Protein AF-A0A328S880-F1 (afdb_monomer)

Structure (mmCIF, N/CA/C/O backbone):
data_AF-A0A328S880-F1
#
_entry.id   AF-A0A328S880-F1
#
loop_
_atom_site.group_PDB
_atom_site.id
_atom_site.type_symbol
_atom_site.label_atom_id
_atom_site.label_alt_id
_atom_site.label_comp_id
_atom_site.label_asym_id
_atom_site.label_entity_id
_atom_site.label_seq_id
_atom_site.pdbx_PDB_ins_code
_atom_site.Cartn_x
_atom_site.Cartn_y
_atom_site.Cartn_z
_atom_site.occupancy
_atom_site.B_iso_or_equiv
_atom_site.auth_seq_id
_atom_site.auth_comp_id
_atom_site.auth_asym_id
_atom_site.auth_atom_id
_atom_site.pdbx_PDB_model_num
ATOM 1 N N . MET A 1 1 ? -54.324 16.647 50.099 1.00 48.81 1 MET A N 1
ATOM 2 C CA . MET A 1 1 ? -53.118 16.373 49.288 1.00 48.81 1 MET A CA 1
ATOM 3 C C . MET A 1 1 ? -53.604 15.567 48.100 1.00 48.81 1 MET A C 1
ATOM 5 O O . MET A 1 1 ? -54.108 14.477 48.324 1.00 48.81 1 MET A O 1
ATOM 9 N N . ASN A 1 2 ? -53.621 16.164 46.907 1.00 45.72 2 ASN A N 1
ATOM 10 C CA . ASN A 1 2 ? -54.326 15.616 45.743 1.00 45.72 2 ASN A CA 1
ATOM 11 C C . ASN A 1 2 ? -53.671 14.314 45.265 1.00 45.72 2 ASN A C 1
ATOM 13 O O . ASN A 1 2 ? -52.465 14.288 45.027 1.00 45.72 2 ASN A O 1
ATOM 17 N N . GLU A 1 3 ? -54.467 13.253 45.113 1.00 52.44 3 GLU A N 1
ATOM 18 C CA . GLU A 1 3 ? -54.023 11.970 44.545 1.00 52.44 3 GLU A CA 1
ATOM 19 C C . GLU A 1 3 ? -53.468 12.131 43.120 1.00 52.44 3 GLU A C 1
ATOM 21 O O . GLU A 1 3 ? -52.505 11.450 42.763 1.00 52.44 3 GLU A O 1
ATOM 26 N N . ASP A 1 4 ? -53.974 13.105 42.358 1.00 54.00 4 ASP A N 1
ATOM 27 C CA . ASP A 1 4 ? -53.472 13.455 41.022 1.00 54.00 4 ASP A CA 1
ATOM 28 C C . ASP A 1 4 ? -52.002 13.914 41.042 1.00 54.00 4 ASP A C 1
ATOM 30 O O . ASP A 1 4 ? -51.194 13.489 40.218 1.00 54.00 4 ASP A O 1
ATOM 34 N N . ASP A 1 5 ? -51.607 14.688 42.058 1.00 55.91 5 ASP A N 1
ATOM 35 C CA . ASP A 1 5 ? -50.253 15.248 42.188 1.00 55.91 5 ASP A CA 1
ATOM 36 C C . ASP A 1 5 ? -49.216 14.193 42.643 1.00 55.91 5 ASP A C 1
ATOM 38 O O . ASP A 1 5 ? -48.002 14.369 42.509 1.00 55.91 5 ASP A O 1
ATOM 42 N N . ILE A 1 6 ? -49.687 13.061 43.181 1.00 54.47 6 ILE A N 1
ATOM 43 C CA . ILE A 1 6 ? -48.871 11.893 43.548 1.00 54.47 6 ILE A CA 1
ATOM 44 C C . ILE A 1 6 ? -48.748 10.932 42.355 1.00 54.47 6 ILE A C 1
ATOM 46 O O . ILE A 1 6 ? -47.687 10.330 42.151 1.00 54.47 6 ILE A O 1
ATOM 50 N N . MET A 1 7 ? -49.811 10.787 41.556 1.00 58.09 7 MET A N 1
ATOM 51 C CA . MET A 1 7 ? -49.843 9.895 40.397 1.00 58.09 7 MET A CA 1
ATOM 52 C C . MET A 1 7 ? -48.953 10.401 39.248 1.00 58.09 7 MET A C 1
ATOM 54 O O . MET A 1 7 ? -48.271 9.589 38.616 1.00 58.09 7 MET A O 1
ATOM 58 N N . ASP A 1 8 ? -48.851 11.716 39.042 1.00 65.19 8 ASP A N 1
ATOM 59 C CA . ASP A 1 8 ? -47.951 12.303 38.037 1.00 65.19 8 ASP A CA 1
ATOM 60 C C . ASP A 1 8 ? -46.467 12.209 38.422 1.00 65.19 8 ASP A C 1
ATOM 62 O O . ASP A 1 8 ? -45.632 11.840 37.593 1.00 65.19 8 ASP A O 1
ATOM 66 N N . LYS A 1 9 ? -46.115 12.413 39.699 1.00 58.09 9 LYS A N 1
ATOM 67 C CA . LYS A 1 9 ? -44.724 12.269 40.178 1.00 58.09 9 LYS A CA 1
ATOM 68 C C . LYS A 1 9 ? -44.211 10.832 40.044 1.00 58.09 9 LYS A C 1
ATOM 70 O O . LYS A 1 9 ? -43.058 10.624 39.670 1.00 58.09 9 LYS A O 1
ATOM 75 N N . LYS A 1 10 ? -45.069 9.830 40.285 1.00 64.56 10 LYS A N 1
ATOM 76 C CA . LYS A 1 10 ? -44.733 8.408 40.079 1.00 64.56 10 LYS A CA 1
ATOM 77 C C . LYS A 1 10 ? -44.540 8.062 38.599 1.00 64.56 10 LYS A C 1
ATOM 79 O O . LYS A 1 10 ? -43.601 7.340 38.275 1.00 64.56 10 LYS A O 1
ATOM 84 N N . LYS A 1 11 ? -45.373 8.595 37.697 1.00 68.12 11 LYS A N 1
ATOM 85 C CA . LYS A 1 11 ? -45.218 8.398 36.242 1.00 68.12 11 LYS A CA 1
ATOM 86 C C . LYS A 1 11 ? -43.936 9.042 35.706 1.00 68.12 11 LYS A C 1
ATOM 88 O O . LYS A 1 11 ? -43.209 8.398 34.956 1.00 68.12 11 LYS A O 1
ATOM 93 N N . ILE A 1 12 ? -43.616 10.262 36.144 1.00 66.44 12 ILE A N 1
ATOM 94 C CA . ILE A 1 12 ? -42.368 10.954 35.781 1.00 66.44 12 ILE A CA 1
ATOM 95 C C . ILE A 1 12 ? -41.145 10.171 36.281 1.00 66.44 12 ILE A C 1
ATOM 97 O O . ILE A 1 12 ? -40.198 9.969 35.524 1.00 66.44 12 ILE A O 1
ATOM 101 N N . ALA A 1 13 ? -41.181 9.657 37.515 1.00 65.62 13 ALA A N 1
ATOM 102 C CA . ALA A 1 13 ? -40.102 8.828 38.053 1.00 65.62 13 ALA A CA 1
ATOM 103 C C . ALA A 1 13 ? -39.882 7.544 37.231 1.00 65.62 13 ALA A C 1
ATOM 105 O O . ALA A 1 13 ? -38.740 7.193 36.941 1.00 65.62 13 ALA A O 1
ATOM 106 N N . ILE A 1 14 ? -40.956 6.877 36.793 1.00 71.62 14 ILE A N 1
ATOM 107 C CA . ILE A 1 14 ? -40.870 5.688 35.929 1.00 71.62 14 ILE A CA 1
ATOM 108 C C . ILE A 1 14 ? -40.239 6.033 34.571 1.00 71.62 14 ILE A C 1
ATOM 110 O O . ILE A 1 14 ? -39.368 5.303 34.104 1.00 71.62 14 ILE A O 1
ATOM 114 N N . ILE A 1 15 ? -40.618 7.159 33.956 1.00 70.81 15 ILE A N 1
ATOM 115 C CA . ILE A 1 15 ? -40.042 7.608 32.676 1.00 70.81 15 ILE A CA 1
ATOM 116 C C . ILE A 1 15 ? -38.541 7.898 32.816 1.00 70.81 15 ILE A C 1
ATOM 118 O O . ILE A 1 15 ? -37.755 7.478 31.967 1.00 70.81 15 ILE A O 1
ATOM 122 N N . ILE A 1 16 ? -38.123 8.561 33.899 1.00 69.62 16 ILE A N 1
ATOM 123 C CA . ILE A 1 16 ? -36.705 8.840 34.176 1.00 69.62 16 ILE A CA 1
ATOM 124 C C . ILE A 1 16 ? -35.918 7.537 34.355 1.00 69.62 16 ILE A C 1
ATOM 126 O O . ILE A 1 16 ? -34.824 7.405 33.811 1.00 69.62 16 ILE A O 1
ATOM 130 N N . VAL A 1 17 ? -36.477 6.555 35.067 1.00 74.25 17 VAL A N 1
ATOM 131 C CA . VAL A 1 17 ? -35.846 5.239 35.248 1.00 74.25 17 VAL A CA 1
ATOM 132 C C . VAL A 1 17 ? -35.700 4.508 33.911 1.00 74.25 17 VAL A C 1
ATOM 134 O O . VAL A 1 17 ? -34.631 3.973 33.629 1.00 74.25 17 VAL A O 1
ATOM 137 N N . ILE A 1 18 ? -36.722 4.533 33.052 1.00 73.62 18 ILE A N 1
ATOM 138 C CA . ILE A 1 18 ? -36.653 3.925 31.714 1.00 73.62 18 ILE A CA 1
ATOM 139 C C . ILE A 1 18 ? -35.584 4.612 30.854 1.00 73.62 18 ILE A C 1
ATOM 141 O O . ILE A 1 18 ? -34.786 3.928 30.216 1.00 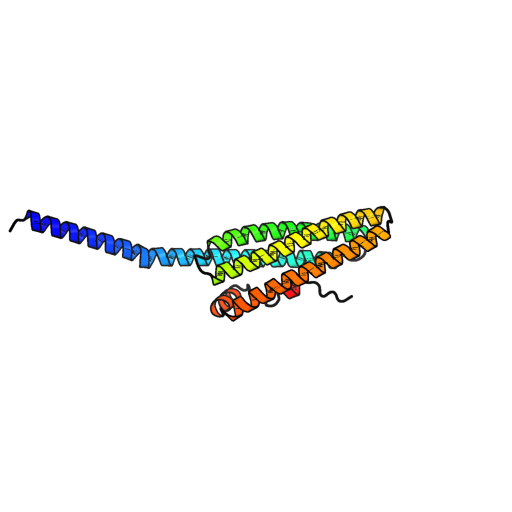73.62 18 ILE A O 1
ATOM 145 N N . LEU A 1 19 ? -35.512 5.946 30.869 1.00 67.19 19 LEU A N 1
ATOM 146 C CA . LEU A 1 19 ? -34.475 6.694 30.152 1.00 67.19 19 LEU A CA 1
ATOM 147 C C . LEU A 1 19 ? -33.070 6.374 30.674 1.00 67.19 19 LEU A C 1
ATOM 149 O O . LEU A 1 19 ? -32.158 6.176 29.876 1.00 67.19 19 LEU A O 1
ATOM 153 N N . ALA A 1 20 ? -32.893 6.264 31.992 1.00 67.56 20 ALA A N 1
ATOM 154 C CA . ALA A 1 20 ? -31.617 5.884 32.594 1.00 67.56 20 ALA A CA 1
ATOM 155 C C . ALA A 1 20 ? -31.196 4.458 32.204 1.00 67.56 20 ALA A C 1
ATOM 157 O O . ALA A 1 20 ? -30.025 4.227 31.909 1.00 67.56 20 ALA A O 1
ATOM 158 N N . ILE A 1 21 ? -32.142 3.514 32.136 1.00 76.25 21 ILE A N 1
ATOM 159 C CA . ILE A 1 21 ? -31.887 2.144 31.670 1.00 76.25 21 ILE A CA 1
ATOM 160 C C . ILE A 1 21 ? -31.512 2.140 30.185 1.00 76.25 21 ILE A C 1
ATOM 162 O O . ILE A 1 21 ? -30.538 1.491 29.820 1.00 76.25 21 ILE A O 1
ATOM 166 N N . LEU A 1 22 ? -32.225 2.880 29.331 1.00 68.62 22 LEU A N 1
ATOM 167 C CA . LEU A 1 22 ? -31.913 2.972 27.898 1.00 68.62 22 LEU A CA 1
ATOM 168 C C . LEU A 1 22 ? -30.535 3.596 27.652 1.00 68.62 22 LEU A C 1
ATOM 170 O O . LEU A 1 22 ? -29.760 3.071 26.854 1.00 68.62 22 LEU A O 1
ATOM 174 N N . LEU A 1 23 ? -30.199 4.667 28.376 1.00 69.62 23 LEU A N 1
ATOM 175 C CA . LEU A 1 23 ? -28.865 5.270 28.346 1.00 69.62 23 LEU A CA 1
ATOM 176 C C . LEU A 1 23 ? -27.799 4.298 28.862 1.00 69.62 23 LEU A C 1
ATOM 178 O O . LEU A 1 23 ? -26.719 4.221 28.283 1.00 69.62 23 LEU A O 1
ATOM 182 N N . GLY A 1 24 ? -28.110 3.525 29.905 1.00 65.38 24 GLY A N 1
ATOM 183 C CA . GLY A 1 24 ? -27.238 2.481 30.434 1.00 65.38 24 GLY A CA 1
ATOM 184 C C . GLY A 1 24 ? -26.974 1.369 29.419 1.00 65.38 24 GLY A C 1
ATOM 185 O O . GLY A 1 24 ? -25.821 1.057 29.148 1.00 65.38 24 GLY A O 1
ATOM 186 N N . VAL A 1 25 ? -28.010 0.806 28.793 1.00 71.62 25 VAL A N 1
ATOM 187 C CA . VAL A 1 25 ? -27.859 -0.215 27.740 1.00 71.62 25 VAL A CA 1
ATOM 188 C C . VAL A 1 25 ? -27.071 0.347 26.554 1.00 71.62 25 VAL A C 1
ATOM 190 O O . VAL A 1 25 ? -26.176 -0.318 26.036 1.00 71.62 25 VAL A O 1
ATOM 193 N N . TYR A 1 26 ? -27.335 1.591 26.156 1.00 70.62 26 TYR A N 1
ATOM 194 C CA . TYR A 1 26 ? -26.576 2.247 25.097 1.00 70.62 26 TYR A CA 1
ATOM 195 C C . TYR A 1 26 ? -25.083 2.380 25.453 1.00 70.62 26 TYR A C 1
ATOM 197 O O . T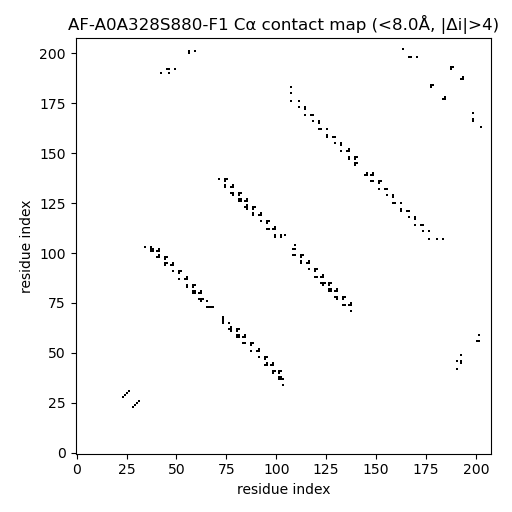YR A 1 26 ? -24.226 1.949 24.685 1.00 70.62 26 TYR A O 1
ATOM 205 N N . GLN A 1 27 ? -24.758 2.912 26.634 1.00 68.81 27 GLN A N 1
ATOM 206 C CA . GLN A 1 27 ? -23.372 3.156 27.052 1.00 68.81 27 GLN A CA 1
ATOM 207 C C . GLN A 1 27 ? -22.598 1.873 27.385 1.00 68.81 27 GLN A C 1
ATOM 209 O O . GLN A 1 27 ? -21.431 1.757 27.028 1.00 68.81 27 GLN A O 1
ATOM 214 N N . PHE A 1 28 ? -23.224 0.908 28.061 1.00 75.12 28 PHE A N 1
ATOM 215 C CA . PHE A 1 28 ? -22.534 -0.278 28.584 1.00 75.12 28 PHE A CA 1
ATOM 216 C C . PHE A 1 28 ? -22.633 -1.511 27.687 1.00 75.12 28 PHE A C 1
ATOM 218 O O . PHE A 1 28 ? -21.842 -2.433 27.857 1.00 75.12 28 PHE A O 1
ATOM 225 N N . VAL A 1 29 ? -23.583 -1.553 26.748 1.00 75.44 29 VAL A N 1
ATOM 226 C CA . VAL A 1 29 ? -23.766 -2.705 25.850 1.00 75.44 29 VAL A CA 1
ATOM 227 C C . VAL A 1 29 ? -23.524 -2.304 24.400 1.00 75.44 29 VAL A C 1
ATOM 229 O O . VAL A 1 29 ? -22.711 -2.922 23.719 1.00 75.44 29 VAL A O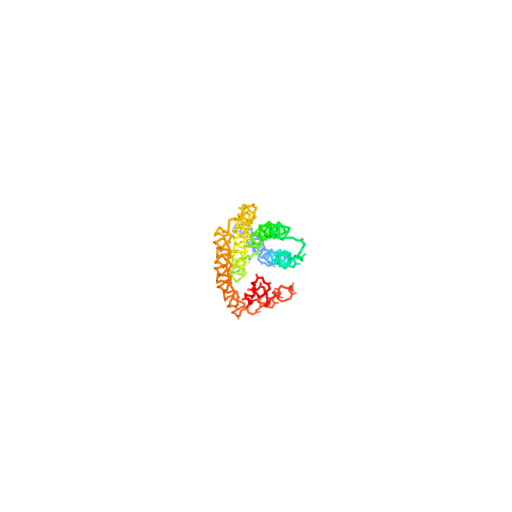 1
ATOM 232 N N . TYR A 1 30 ? -24.184 -1.247 23.923 1.00 72.69 30 TYR A N 1
ATOM 233 C CA . TYR A 1 30 ? -24.151 -0.893 22.502 1.00 72.69 30 TYR A CA 1
ATOM 234 C C . TYR A 1 30 ? -22.820 -0.265 22.058 1.00 72.69 30 TYR A C 1
ATOM 236 O O . TYR A 1 30 ? -22.255 -0.691 21.052 1.00 72.69 30 TYR A O 1
ATOM 244 N N . VAL A 1 31 ? -22.290 0.706 22.811 1.00 76.06 31 VAL A N 1
ATOM 245 C CA . VAL A 1 31 ? -21.005 1.360 22.494 1.00 76.06 31 VAL A CA 1
ATOM 246 C C . VAL A 1 31 ? -19.831 0.362 22.487 1.00 76.06 31 VAL A C 1
ATOM 248 O O . VAL A 1 31 ? -19.095 0.338 21.499 1.00 76.06 31 VAL A O 1
ATOM 251 N N . PRO A 1 32 ? -19.651 -0.515 23.498 1.00 77.44 32 PRO A N 1
ATOM 252 C CA . PRO A 1 32 ? -18.591 -1.524 23.469 1.00 77.44 32 PRO A CA 1
ATOM 253 C C . PRO A 1 32 ? -18.716 -2.497 22.293 1.00 77.44 32 PRO A C 1
ATOM 255 O O . PRO A 1 32 ? -17.714 -2.780 21.643 1.00 77.44 32 PRO A O 1
ATOM 258 N N . TYR A 1 33 ? -19.936 -2.945 21.973 1.00 77.81 33 TYR A N 1
ATOM 259 C CA . TYR A 1 33 ? -20.182 -3.830 20.832 1.00 77.81 33 TYR A CA 1
ATOM 260 C C . TYR A 1 33 ? -19.824 -3.170 19.492 1.00 77.81 33 TYR A C 1
ATOM 262 O O . TYR A 1 33 ? -19.161 -3.787 18.658 1.00 77.81 33 TYR A O 1
ATOM 270 N N . GLN A 1 34 ? -20.209 -1.905 19.279 1.00 78.38 34 GLN A N 1
ATOM 271 C CA . GLN A 1 34 ? -19.802 -1.174 18.075 1.00 78.38 34 GLN A CA 1
ATOM 272 C C . GLN A 1 34 ? -18.280 -1.021 17.987 1.00 78.38 34 GLN A C 1
ATOM 274 O O . GLN A 1 34 ? -17.709 -1.202 16.913 1.00 78.38 34 GLN A O 1
ATOM 279 N N . ASN A 1 35 ? -17.617 -0.735 19.110 1.00 80.19 35 ASN A N 1
ATOM 280 C CA . ASN A 1 35 ? -16.162 -0.618 19.153 1.00 80.19 35 ASN A CA 1
ATOM 281 C C . ASN A 1 35 ? -15.474 -1.951 18.819 1.00 80.19 35 ASN A C 1
ATOM 283 O O . ASN A 1 35 ? -14.464 -1.960 18.117 1.00 80.19 35 ASN A O 1
ATOM 287 N N . GLU A 1 36 ? -16.014 -3.071 19.299 1.00 85.50 36 GLU A N 1
ATOM 288 C CA . GLU A 1 36 ? -15.512 -4.410 18.988 1.00 85.50 36 GLU A CA 1
ATOM 289 C C . GLU A 1 36 ? -15.667 -4.739 17.499 1.00 85.50 36 GLU A C 1
ATOM 291 O O . GLU A 1 36 ? -14.690 -5.123 16.857 1.00 85.50 36 GLU A O 1
ATOM 296 N N . GLN A 1 37 ? -16.844 -4.494 16.917 1.00 86.12 37 GLN A N 1
ATOM 2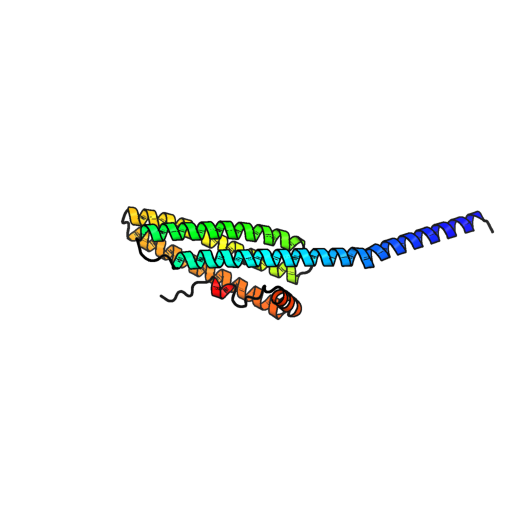97 C CA . GLN A 1 37 ? -17.081 -4.706 15.485 1.00 86.12 37 GLN A CA 1
ATOM 298 C C . GLN A 1 37 ? -16.194 -3.814 14.607 1.00 86.12 37 GLN A C 1
ATOM 300 O O . GLN A 1 37 ? -15.604 -4.285 13.634 1.00 86.12 37 GLN A O 1
ATOM 305 N N . ALA A 1 38 ? -16.031 -2.539 14.970 1.00 86.19 38 ALA A N 1
ATOM 306 C CA . ALA A 1 38 ? -15.112 -1.639 14.278 1.00 86.19 38 ALA A CA 1
ATOM 307 C C . ALA A 1 38 ? -13.665 -2.153 14.354 1.00 86.19 38 ALA A C 1
ATOM 309 O O . ALA A 1 38 ? -12.959 -2.166 13.351 1.00 86.19 38 ALA A O 1
ATOM 310 N N . ASN A 1 39 ? -13.227 -2.660 15.511 1.00 8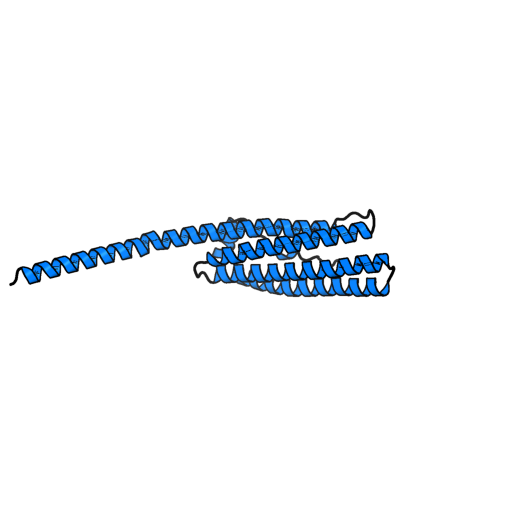8.62 39 ASN A N 1
ATOM 311 C CA . ASN A 1 39 ? -11.898 -3.256 15.648 1.00 88.62 39 ASN A CA 1
ATOM 312 C C . ASN A 1 39 ? -11.726 -4.525 14.802 1.00 88.62 39 ASN A C 1
ATOM 314 O O . ASN A 1 39 ? -10.665 -4.701 14.205 1.00 88.62 39 ASN A O 1
ATOM 318 N N . LEU A 1 40 ? -12.743 -5.388 14.720 1.00 89.94 40 LEU A N 1
ATOM 319 C CA . LEU A 1 40 ? -12.712 -6.578 13.867 1.00 89.94 40 LEU A CA 1
ATOM 320 C C . LEU A 1 40 ? -12.560 -6.198 12.391 1.00 89.94 40 LEU A C 1
ATOM 322 O O . LEU A 1 40 ? -11.637 -6.681 11.736 1.00 89.94 40 LEU A O 1
ATOM 326 N N . HIS A 1 41 ? -13.390 -5.279 11.894 1.00 91.25 41 HIS A N 1
ATOM 327 C CA . HIS A 1 41 ? -13.313 -4.813 10.508 1.00 91.25 41 HIS A CA 1
ATOM 328 C C . HIS A 1 41 ? -12.020 -4.057 10.201 1.00 91.25 41 HIS A C 1
ATOM 330 O O . HIS A 1 41 ? -11.459 -4.214 9.119 1.00 91.25 41 HIS A O 1
ATOM 336 N N . TYR A 1 42 ? -11.514 -3.274 11.155 1.00 92.94 42 TYR A N 1
ATOM 337 C CA . TYR A 1 42 ? -10.215 -2.625 11.031 1.00 92.94 42 TYR A CA 1
ATOM 338 C C . TYR A 1 42 ? -9.096 -3.665 10.870 1.00 92.94 42 TYR A C 1
ATOM 340 O O . TYR A 1 42 ? -8.297 -3.583 9.941 1.00 92.94 42 TYR A O 1
ATOM 348 N N . ASN A 1 43 ? -9.067 -4.683 11.734 1.00 92.19 43 ASN A N 1
ATOM 349 C CA . ASN A 1 43 ? -8.049 -5.734 11.703 1.00 92.19 43 ASN A CA 1
ATOM 350 C C . ASN A 1 43 ? -8.135 -6.598 10.435 1.00 92.19 43 ASN A C 1
ATOM 352 O O . ASN A 1 43 ? -7.105 -6.966 9.873 1.00 92.19 43 ASN A O 1
ATOM 356 N N . GLU A 1 44 ? -9.345 -6.925 9.983 1.00 92.31 44 GLU A N 1
ATOM 357 C CA . GLU A 1 44 ? -9.577 -7.634 8.721 1.00 92.31 44 GLU A CA 1
ATOM 358 C C . GLU A 1 44 ? -9.095 -6.807 7.523 1.00 92.31 44 GLU A C 1
ATOM 360 O O . GLU A 1 44 ? -8.365 -7.316 6.672 1.00 92.31 44 GLU A O 1
ATOM 365 N N . GLY A 1 45 ? -9.423 -5.513 7.502 1.00 91.38 45 GLY A N 1
ATOM 366 C CA . GLY A 1 45 ? -8.940 -4.572 6.498 1.00 91.38 45 GLY A CA 1
ATOM 367 C C . GLY A 1 45 ? -7.416 -4.545 6.422 1.00 91.38 45 GLY A C 1
ATOM 368 O O . GLY A 1 45 ? -6.851 -4.718 5.345 1.00 91.38 45 GLY A O 1
ATOM 369 N N . LEU A 1 46 ? -6.739 -4.441 7.569 1.00 90.94 46 LEU A N 1
ATOM 370 C CA . LEU A 1 46 ? -5.278 -4.471 7.621 1.00 90.94 46 LEU A CA 1
ATOM 371 C C . LEU A 1 46 ? -4.678 -5.795 7.112 1.00 90.94 46 LEU A C 1
ATOM 373 O O . LEU A 1 46 ? -3.656 -5.776 6.426 1.00 90.94 46 LEU A O 1
ATOM 377 N N . LYS A 1 47 ? -5.299 -6.944 7.405 1.00 89.88 47 LYS A N 1
ATOM 378 C CA . LYS A 1 47 ? -4.842 -8.242 6.877 1.00 89.88 47 LYS A CA 1
ATOM 379 C C . LYS A 1 47 ? -4.977 -8.321 5.358 1.00 89.88 47 LYS A C 1
ATOM 381 O O . LYS A 1 47 ? -4.064 -8.807 4.698 1.00 89.88 47 LYS A O 1
ATOM 386 N N . ASN A 1 48 ? -6.079 -7.816 4.807 1.00 88.69 48 ASN A N 1
ATOM 387 C CA . ASN A 1 48 ? -6.295 -7.780 3.360 1.00 88.69 48 ASN A CA 1
ATOM 388 C C . ASN A 1 48 ? -5.277 -6.866 2.665 1.00 88.69 48 ASN A C 1
ATOM 390 O O . ASN A 1 48 ? -4.710 -7.244 1.644 1.00 88.69 48 ASN A O 1
ATOM 394 N N . VAL A 1 49 ? -4.992 -5.701 3.255 1.00 88.06 49 VAL A N 1
ATOM 395 C CA . VAL A 1 49 ? -3.928 -4.794 2.795 1.00 88.06 49 VAL A CA 1
ATOM 396 C C . VAL A 1 49 ? -2.577 -5.511 2.781 1.00 88.06 49 VAL A C 1
ATOM 398 O O . VAL A 1 49 ? -1.893 -5.501 1.762 1.00 88.06 49 VAL A O 1
ATOM 401 N N . SER A 1 50 ? -2.232 -6.205 3.870 1.00 85.19 50 SER A N 1
ATOM 402 C CA . SER A 1 50 ? -0.974 -6.951 3.972 1.00 85.19 50 SER A CA 1
ATOM 403 C C . SER A 1 50 ? -0.864 -8.094 2.954 1.00 85.19 50 SER A C 1
ATOM 405 O O . SER A 1 50 ? 0.227 -8.366 2.456 1.00 85.19 50 SER A O 1
ATOM 407 N N . ALA A 1 51 ? -1.972 -8.755 2.610 1.00 85.12 51 ALA A N 1
ATOM 408 C CA . ALA A 1 51 ? -1.985 -9.764 1.555 1.00 85.12 51 ALA A CA 1
ATOM 409 C C . ALA A 1 51 ? -1.671 -9.148 0.181 1.00 85.12 51 ALA A C 1
ATOM 411 O O . ALA A 1 51 ? -0.819 -9.670 -0.536 1.00 85.12 51 ALA A O 1
ATOM 412 N N . ILE A 1 52 ? -2.286 -8.007 -0.147 1.00 85.69 52 ILE A N 1
ATOM 413 C CA . ILE A 1 52 ? -2.034 -7.297 -1.410 1.00 85.69 52 ILE A CA 1
ATOM 414 C C . ILE A 1 52 ? -0.597 -6.775 -1.479 1.00 85.69 52 ILE A C 1
ATOM 416 O O . ILE A 1 52 ? 0.018 -6.816 -2.541 1.00 85.69 52 ILE A O 1
ATOM 420 N N . ASP A 1 53 ? -0.021 -6.342 -0.359 1.00 79.69 53 ASP A N 1
ATOM 421 C CA . ASP A 1 53 ? 1.379 -5.915 -0.322 1.00 79.69 53 ASP A CA 1
ATOM 422 C C . ASP A 1 53 ? 2.361 -7.026 -0.714 1.00 79.69 53 ASP A C 1
ATOM 424 O O . ASP A 1 53 ? 3.366 -6.756 -1.377 1.00 79.69 53 ASP A O 1
ATOM 428 N N . ASN A 1 54 ? 2.061 -8.283 -0.374 1.00 80.88 54 ASN A N 1
ATOM 429 C CA . ASN A 1 54 ? 2.857 -9.416 -0.847 1.00 80.88 54 ASN A CA 1
ATOM 430 C C . ASN A 1 54 ? 2.741 -9.583 -2.369 1.00 80.88 54 ASN A C 1
ATOM 432 O O . ASN A 1 54 ? 3.751 -9.801 -3.034 1.00 80.88 54 ASN A O 1
ATOM 436 N N . GLU A 1 55 ? 1.542 -9.412 -2.933 1.00 81.81 55 GLU A N 1
ATOM 437 C CA . GLU A 1 55 ? 1.311 -9.491 -4.382 1.00 81.81 55 GLU A CA 1
ATOM 438 C C . GLU A 1 55 ? 2.014 -8.355 -5.150 1.00 81.81 55 GLU A C 1
ATOM 440 O O . GLU A 1 55 ? 2.585 -8.587 -6.222 1.00 81.81 55 GLU A O 1
ATOM 445 N N . ILE A 1 56 ? 2.032 -7.139 -4.591 1.00 79.81 56 ILE A N 1
ATOM 446 C CA . ILE A 1 56 ? 2.799 -6.002 -5.124 1.00 79.81 56 ILE A CA 1
ATOM 447 C C . ILE A 1 56 ? 4.302 -6.309 -5.080 1.00 79.81 56 ILE A C 1
ATOM 449 O O . ILE A 1 56 ? 4.993 -6.159 -6.089 1.00 79.81 56 ILE A O 1
ATOM 453 N N . SER A 1 57 ? 4.808 -6.791 -3.940 1.00 76.12 57 SER A N 1
ATOM 454 C CA . SER A 1 57 ? 6.225 -7.142 -3.777 1.00 76.12 57 SER A CA 1
ATOM 455 C C . SER A 1 57 ? 6.662 -8.240 -4.749 1.00 76.12 57 SER A C 1
ATOM 457 O O . SER A 1 57 ? 7.744 -8.171 -5.333 1.00 76.12 57 SER A O 1
ATOM 459 N N . ASP A 1 58 ? 5.822 -9.249 -4.967 1.00 76.94 58 ASP A N 1
ATOM 460 C CA . ASP A 1 58 ? 6.117 -10.326 -5.908 1.00 76.94 58 ASP A CA 1
ATOM 461 C C . ASP A 1 58 ? 6.058 -9.852 -7.365 1.00 76.94 58 ASP A C 1
ATOM 463 O O . ASP A 1 58 ? 6.923 -10.231 -8.157 1.00 76.94 58 ASP A O 1
ATOM 467 N N . SER A 1 59 ? 5.121 -8.961 -7.712 1.00 72.94 59 SER A N 1
ATOM 468 C CA . SER A 1 59 ? 5.087 -8.307 -9.032 1.00 72.94 59 SER A CA 1
ATOM 469 C C . SER A 1 59 ? 6.383 -7.539 -9.301 1.00 72.94 59 SER A C 1
ATOM 471 O O . SER A 1 59 ? 6.970 -7.670 -10.378 1.00 72.94 59 SER A O 1
ATOM 473 N N . PHE A 1 60 ? 6.886 -6.827 -8.290 1.00 71.44 60 PHE A N 1
ATOM 474 C CA . PHE A 1 60 ? 8.164 -6.127 -8.358 1.00 71.44 60 PHE A CA 1
ATOM 475 C C . PHE A 1 60 ? 9.350 -7.092 -8.505 1.00 71.44 60 PHE A C 1
ATOM 477 O O . PHE A 1 60 ? 10.161 -6.940 -9.408 1.00 71.44 60 PHE A O 1
ATOM 484 N N . LYS A 1 61 ? 9.465 -8.153 -7.696 1.00 70.88 61 LYS A N 1
ATOM 485 C CA . LYS A 1 61 ? 10.555 -9.144 -7.868 1.00 70.88 61 LYS A CA 1
ATOM 486 C C . LYS A 1 61 ? 10.545 -9.772 -9.263 1.00 70.88 61 LYS A C 1
ATOM 488 O O . LYS A 1 61 ? 11.601 -9.994 -9.856 1.00 70.88 61 LYS A O 1
ATOM 493 N N . ASN A 1 62 ? 9.356 -10.042 -9.794 1.00 68.69 62 ASN A N 1
ATOM 494 C CA . ASN A 1 62 ? 9.196 -10.638 -11.112 1.00 68.69 62 ASN A CA 1
ATOM 495 C C . ASN A 1 62 ? 9.620 -9.696 -12.246 1.00 68.69 62 ASN A C 1
ATOM 497 O O . ASN A 1 62 ? 10.120 -10.198 -13.248 1.00 68.69 62 ASN A O 1
ATOM 501 N N . SER A 1 63 ? 9.515 -8.365 -12.101 1.00 66.12 63 SER A N 1
ATOM 502 C CA . SER A 1 63 ? 10.018 -7.433 -13.126 1.00 66.12 63 SER A CA 1
ATOM 503 C C . SER A 1 63 ? 11.543 -7.459 -13.279 1.00 66.12 63 SER A C 1
ATOM 505 O O . SER A 1 63 ? 12.045 -7.141 -14.352 1.00 66.12 63 SER A O 1
ATOM 507 N N . PHE A 1 64 ? 12.292 -7.871 -12.249 1.00 59.94 64 PHE A N 1
ATOM 508 C CA . PHE A 1 64 ? 13.763 -7.939 -12.299 1.00 59.94 64 PHE A CA 1
ATOM 509 C C . PHE A 1 64 ? 14.315 -9.347 -12.571 1.00 59.94 64 PHE A C 1
ATOM 511 O O . PHE A 1 64 ? 15.464 -9.479 -12.987 1.00 59.94 64 PHE A O 1
ATOM 518 N N . ASN A 1 65 ? 13.512 -10.400 -12.380 1.00 54.78 65 ASN A N 1
ATOM 519 C CA . ASN A 1 65 ? 13.935 -11.797 -12.559 1.00 54.78 65 ASN A CA 1
ATOM 520 C C . ASN A 1 65 ? 13.746 -12.352 -13.986 1.00 54.78 65 ASN A C 1
ATOM 522 O O . ASN A 1 65 ? 14.007 -13.537 -14.220 1.00 54.78 65 ASN A O 1
ATOM 526 N N . VAL A 1 66 ? 13.308 -11.539 -14.953 1.00 53.59 66 VAL A N 1
ATOM 527 C CA . VAL A 1 66 ? 13.085 -11.996 -16.335 1.00 53.59 66 VAL A CA 1
ATOM 528 C C . VAL A 1 66 ? 14.420 -12.363 -16.990 1.00 53.59 66 VAL A C 1
ATOM 530 O O . VAL A 1 66 ? 15.227 -11.518 -17.377 1.00 53.59 66 VAL A O 1
ATOM 533 N N . THR A 1 67 ? 14.663 -13.665 -17.111 1.00 45.25 67 THR A N 1
ATOM 534 C CA . THR A 1 67 ? 15.886 -14.242 -17.672 1.00 45.25 67 THR A CA 1
ATOM 535 C C . THR A 1 67 ? 15.871 -14.135 -19.207 1.00 45.25 67 THR A C 1
ATOM 537 O O . THR A 1 67 ? 15.247 -14.928 -19.908 1.00 45.25 67 THR A O 1
ATOM 540 N N . THR A 1 68 ? 16.520 -13.083 -19.717 1.00 46.06 68 THR A N 1
ATOM 541 C CA . THR A 1 68 ? 17.439 -13.035 -20.885 1.00 46.06 68 THR A CA 1
ATOM 542 C C . THR A 1 68 ? 17.098 -13.715 -22.225 1.00 46.06 68 THR A C 1
ATOM 544 O O . THR A 1 68 ? 18.002 -13.879 -23.044 1.00 46.06 68 THR A O 1
ATOM 547 N N . SER A 1 69 ? 15.851 -14.059 -22.554 1.00 45.03 69 SER A N 1
ATOM 548 C CA . SER A 1 69 ? 15.572 -14.659 -23.879 1.00 45.03 69 SER A CA 1
ATOM 549 C C . SER A 1 69 ? 15.459 -13.651 -25.042 1.00 45.03 69 SER A C 1
ATOM 551 O O . SER A 1 69 ? 15.692 -14.038 -26.185 1.00 45.03 69 SER A O 1
ATOM 553 N N . ASN A 1 70 ? 15.212 -12.358 -24.787 1.00 56.78 70 ASN A N 1
ATOM 554 C CA . ASN A 1 70 ? 15.393 -11.221 -25.713 1.00 56.78 70 ASN A CA 1
ATOM 555 C C . ASN A 1 70 ? 15.031 -9.889 -25.014 1.00 56.78 70 ASN A C 1
ATOM 557 O O . ASN A 1 70 ? 14.175 -9.858 -24.133 1.00 56.78 70 ASN A O 1
ATOM 561 N N . VAL A 1 71 ? 15.665 -8.771 -25.405 1.00 61.16 71 VAL A N 1
ATOM 562 C CA . VAL A 1 71 ? 15.444 -7.439 -24.782 1.00 61.16 71 VAL A CA 1
ATOM 563 C C . VAL A 1 71 ? 13.969 -7.012 -24.851 1.00 61.16 71 VAL A C 1
ATOM 565 O O . VAL A 1 71 ? 13.432 -6.510 -23.869 1.00 61.16 71 VAL A O 1
ATOM 568 N N . SER A 1 72 ? 13.293 -7.283 -25.974 1.00 62.06 72 SER A N 1
ATOM 569 C CA . SER A 1 72 ? 11.869 -6.957 -26.164 1.00 62.06 72 SER A CA 1
ATOM 570 C C . SER A 1 72 ? 10.950 -7.723 -25.206 1.00 62.06 72 SER A C 1
ATOM 572 O O . SER A 1 72 ? 10.056 -7.120 -24.622 1.00 62.06 72 SER A O 1
ATOM 574 N N . GLY A 1 73 ? 11.180 -9.027 -24.996 1.00 66.88 73 GLY A N 1
ATOM 575 C CA . GLY A 1 73 ? 10.386 -9.825 -24.054 1.00 66.88 73 GLY A CA 1
ATOM 576 C C . GLY A 1 73 ? 10.629 -9.426 -22.597 1.00 66.88 73 GLY A C 1
ATOM 577 O O . GLY A 1 73 ? 9.710 -9.467 -21.784 1.00 66.88 73 GLY A O 1
ATOM 578 N N . GLY A 1 74 ? 11.844 -8.960 -22.282 1.00 75.38 74 GLY A N 1
ATOM 579 C CA . GLY A 1 74 ? 12.154 -8.339 -20.994 1.00 75.38 74 GLY A CA 1
ATOM 580 C C . GLY A 1 74 ? 11.344 -7.063 -20.752 1.00 75.38 74 GLY A C 1
ATOM 581 O O . GLY A 1 74 ? 10.710 -6.934 -19.711 1.00 75.38 74 GLY A O 1
ATOM 582 N N . ILE A 1 75 ? 11.304 -6.154 -21.733 1.00 81.25 75 ILE A N 1
ATOM 583 C CA . ILE A 1 75 ? 10.554 -4.891 -21.635 1.00 81.25 75 ILE A CA 1
ATOM 584 C C . ILE A 1 75 ? 9.048 -5.141 -21.485 1.00 81.25 75 ILE A C 1
ATOM 586 O O . ILE A 1 75 ? 8.424 -4.565 -20.598 1.00 81.25 75 ILE A O 1
ATOM 590 N N . GLU A 1 76 ? 8.464 -6.022 -22.300 1.00 84.12 76 GLU A N 1
ATOM 591 C CA . GLU A 1 76 ? 7.030 -6.342 -22.230 1.00 84.12 76 GLU A CA 1
ATOM 592 C C . GLU A 1 76 ? 6.639 -6.983 -20.894 1.00 84.12 76 GLU A C 1
ATOM 594 O O . GLU A 1 76 ? 5.629 -6.605 -20.296 1.00 84.12 76 GLU A O 1
ATOM 599 N N . SER A 1 77 ? 7.459 -7.906 -20.384 1.00 83.19 77 SER A N 1
ATOM 600 C CA . SER A 1 77 ? 7.229 -8.506 -19.070 1.00 83.19 77 SER A CA 1
ATOM 601 C C . SER A 1 77 ? 7.325 -7.470 -17.948 1.00 83.19 77 SER A C 1
ATOM 603 O O . SER A 1 77 ? 6.524 -7.514 -17.017 1.00 83.19 77 SER A O 1
ATOM 605 N N . THR A 1 78 ? 8.265 -6.525 -18.033 1.00 82.50 78 THR A N 1
ATOM 606 C CA . THR A 1 78 ? 8.380 -5.430 -17.062 1.00 82.50 78 THR A CA 1
ATOM 607 C C . THR A 1 78 ? 7.152 -4.524 -17.096 1.00 82.50 78 THR A C 1
ATOM 609 O O . THR A 1 78 ? 6.578 -4.253 -16.042 1.00 82.50 78 THR A O 1
ATOM 612 N N . ILE A 1 79 ? 6.690 -4.124 -18.287 1.00 88.38 79 ILE A N 1
ATOM 613 C CA . ILE A 1 79 ? 5.456 -3.337 -18.453 1.00 88.38 79 ILE A CA 1
ATOM 614 C C . ILE A 1 79 ? 4.276 -4.055 -17.790 1.00 88.38 79 ILE A C 1
ATOM 616 O O . ILE A 1 79 ? 3.530 -3.438 -17.031 1.00 88.38 79 ILE A O 1
ATOM 620 N N . GLN A 1 80 ? 4.111 -5.359 -18.035 1.00 89.44 80 GLN A N 1
ATOM 621 C CA . GLN A 1 80 ? 2.999 -6.113 -17.458 1.00 89.44 80 GLN A CA 1
ATOM 622 C C . GLN A 1 80 ? 3.084 -6.200 -15.929 1.00 89.44 80 GLN A C 1
ATOM 624 O O . GLN A 1 80 ? 2.064 -6.050 -15.256 1.00 89.44 80 GLN A O 1
ATOM 629 N N . SER A 1 81 ? 4.278 -6.399 -15.367 1.00 85.12 81 SER A N 1
ATOM 630 C CA . SER A 1 81 ? 4.475 -6.408 -13.914 1.00 85.12 81 SER A CA 1
ATOM 631 C C . SER A 1 81 ? 4.100 -5.074 -13.267 1.00 85.12 81 SER A C 1
ATOM 633 O O . SER A 1 81 ? 3.425 -5.074 -12.238 1.00 85.12 81 SER A O 1
ATOM 635 N N . PHE A 1 82 ? 4.473 -3.940 -13.872 1.00 86.19 82 PHE A N 1
ATOM 636 C CA . PHE A 1 82 ? 4.110 -2.626 -13.333 1.00 86.19 82 PHE A CA 1
ATOM 637 C C . PHE A 1 82 ? 2.626 -2.282 -13.538 1.00 86.19 82 PHE A C 1
ATOM 639 O O . PHE A 1 82 ? 2.027 -1.700 -12.640 1.00 86.19 82 PHE A O 1
ATOM 646 N N . LYS A 1 83 ? 1.984 -2.727 -14.628 1.00 91.94 83 LYS A N 1
ATOM 647 C CA . LYS A 1 83 ? 0.515 -2.627 -14.776 1.00 91.94 83 LYS A CA 1
ATOM 648 C C . LYS A 1 83 ? -0.224 -3.417 -13.696 1.00 91.94 83 LYS A C 1
ATOM 650 O O . LYS A 1 83 ? -1.168 -2.911 -13.097 1.00 91.94 83 LYS A O 1
ATOM 655 N N . ASN A 1 84 ? 0.235 -4.636 -13.403 1.00 90.06 84 ASN A N 1
ATOM 656 C CA . ASN A 1 84 ? -0.326 -5.438 -12.315 1.00 90.06 84 ASN A CA 1
ATOM 657 C C . ASN A 1 84 ? -0.119 -4.751 -10.956 1.00 90.06 84 ASN A C 1
ATOM 659 O O . ASN A 1 84 ? -1.022 -4.753 -10.124 1.00 90.06 84 ASN A O 1
ATOM 663 N N . MET A 1 85 ? 1.053 -4.148 -10.733 1.00 85.94 85 MET A N 1
ATOM 664 C CA . MET A 1 85 ? 1.330 -3.365 -9.529 1.00 85.94 85 MET A CA 1
ATOM 665 C C . MET A 1 85 ? 0.374 -2.173 -9.397 1.00 85.94 85 MET A C 1
ATOM 667 O O . MET A 1 85 ? -0.194 -1.995 -8.325 1.00 85.94 85 MET A O 1
ATOM 671 N N . GLU A 1 86 ? 0.148 -1.409 -10.468 1.00 90.25 86 GLU A N 1
ATOM 672 C CA . GLU A 1 86 ? -0.794 -0.281 -10.484 1.00 90.25 86 GLU A CA 1
ATOM 673 C C . GLU A 1 86 ? -2.220 -0.727 -10.112 1.00 90.25 86 GLU A C 1
ATOM 675 O O . GLU A 1 86 ? -2.831 -0.156 -9.206 1.00 90.25 86 GLU A O 1
ATOM 680 N N . GLU A 1 87 ? -2.720 -1.801 -10.734 1.00 93.88 87 GLU A N 1
ATOM 681 C CA . GLU A 1 87 ? -4.044 -2.365 -10.434 1.00 93.88 87 GLU A CA 1
ATOM 682 C C . GLU A 1 87 ? -4.154 -2.820 -8.968 1.00 93.88 87 GLU A C 1
ATOM 684 O O . GLU A 1 87 ? -5.157 -2.580 -8.289 1.00 93.88 87 GLU A O 1
ATOM 689 N N . LYS A 1 88 ? -3.105 -3.460 -8.443 1.00 89.81 88 LYS A N 1
ATOM 690 C CA . LYS A 1 88 ? -3.060 -3.910 -7.048 1.00 89.81 88 LYS A CA 1
ATOM 691 C C . LYS A 1 88 ? -2.983 -2.748 -6.069 1.00 89.81 88 LYS A C 1
ATOM 693 O O . LYS A 1 88 ? -3.623 -2.802 -5.017 1.00 89.81 88 LYS A O 1
ATOM 698 N N . SER A 1 89 ? -2.267 -1.680 -6.413 1.00 90.81 89 SER A N 1
ATOM 699 C CA . SER A 1 89 ? -2.271 -0.446 -5.632 1.00 90.81 89 SER A CA 1
ATOM 700 C C . SER A 1 89 ? -3.672 0.167 -5.566 1.00 90.81 89 SER A C 1
ATOM 702 O O . SER A 1 89 ? -4.078 0.590 -4.486 1.00 90.81 89 SER A O 1
ATOM 704 N N . ASP A 1 90 ? -4.454 0.137 -6.648 1.00 95.94 90 ASP A N 1
ATOM 705 C CA . ASP A 1 90 ? -5.851 0.598 -6.628 1.00 95.94 90 ASP A CA 1
ATOM 706 C C . ASP A 1 90 ? -6.742 -0.233 -5.699 1.00 95.94 90 ASP A C 1
ATOM 708 O O . ASP A 1 90 ? -7.462 0.323 -4.863 1.00 95.94 90 ASP A O 1
ATOM 712 N N . GLN A 1 91 ? -6.633 -1.563 -5.762 1.00 95.25 91 GLN A N 1
ATOM 713 C CA . GLN A 1 91 ? -7.341 -2.464 -4.841 1.00 95.25 91 GLN A CA 1
ATOM 714 C C . GLN A 1 91 ? -6.962 -2.177 -3.379 1.00 95.25 91 GLN A C 1
ATOM 716 O O . GLN A 1 91 ? -7.821 -2.103 -2.494 1.00 95.25 91 GLN A O 1
ATOM 721 N N . LYS A 1 92 ? -5.667 -1.966 -3.116 1.00 91.38 92 LYS A N 1
ATOM 722 C CA . LYS A 1 92 ? -5.157 -1.630 -1.783 1.00 91.38 92 LYS A CA 1
ATOM 723 C C . LYS A 1 92 ? -5.700 -0.286 -1.293 1.00 91.38 92 LYS A C 1
ATOM 725 O O . LYS A 1 92 ? -6.117 -0.197 -0.138 1.00 91.38 92 LYS A O 1
ATOM 730 N N . LEU A 1 93 ? -5.743 0.742 -2.145 1.00 96.25 93 LEU A N 1
ATOM 731 C CA . LEU A 1 93 ? -6.300 2.057 -1.810 1.00 96.25 93 LEU A CA 1
ATOM 732 C C . LEU A 1 93 ? -7.788 1.973 -1.454 1.00 96.25 93 LEU A C 1
ATOM 734 O O . LEU A 1 93 ? -8.217 2.601 -0.485 1.00 96.25 93 LEU A O 1
ATOM 738 N N . GLU A 1 94 ? -8.578 1.184 -2.184 1.00 96.75 94 GLU A N 1
ATOM 739 C CA . GLU A 1 94 ? -9.993 0.968 -1.860 1.00 96.75 94 GLU A CA 1
ATOM 740 C C . GLU A 1 94 ? -10.155 0.361 -0.458 1.00 96.75 94 GLU A C 1
ATOM 742 O O . GLU A 1 94 ? -10.912 0.873 0.377 1.00 96.75 94 GLU A O 1
ATOM 747 N N . ILE A 1 95 ? -9.391 -0.694 -0.161 1.00 94.50 95 ILE A N 1
ATOM 748 C CA . ILE A 1 95 ? -9.450 -1.372 1.137 1.00 94.50 95 ILE A CA 1
ATOM 749 C C . ILE A 1 95 ? -8.953 -0.454 2.252 1.00 94.50 95 ILE A C 1
ATOM 751 O O . ILE A 1 95 ? -9.580 -0.413 3.309 1.00 94.50 95 ILE A O 1
ATOM 755 N N . LEU A 1 96 ? -7.882 0.313 2.042 1.00 94.06 96 LEU A N 1
ATOM 756 C CA . LEU A 1 96 ? -7.381 1.282 3.020 1.00 94.06 96 LEU A CA 1
ATOM 757 C C . LEU A 1 96 ? -8.423 2.360 3.333 1.00 94.06 96 LEU A C 1
ATOM 759 O O . LEU A 1 96 ? -8.702 2.611 4.504 1.00 94.06 96 LEU A O 1
ATOM 763 N N . ASN A 1 97 ? -9.061 2.936 2.312 1.00 95.31 97 ASN A N 1
ATOM 764 C CA . ASN A 1 97 ? -10.123 3.927 2.492 1.00 95.31 97 ASN A CA 1
ATOM 765 C C . ASN A 1 97 ? -11.320 3.355 3.262 1.00 95.31 97 ASN A C 1
ATOM 767 O O . ASN A 1 97 ? -11.852 4.005 4.165 1.00 95.31 97 ASN A O 1
ATOM 771 N N . LYS A 1 98 ? -11.712 2.111 2.968 1.00 95.25 98 LYS A N 1
ATOM 772 C CA . LYS A 1 98 ? -12.750 1.411 3.732 1.00 95.25 98 LYS A CA 1
ATOM 773 C C . LYS A 1 98 ? -12.306 1.155 5.175 1.00 95.25 98 LYS A C 1
ATOM 775 O O . LYS A 1 98 ? -13.059 1.433 6.105 1.00 95.25 98 LYS A O 1
ATOM 780 N N . THR A 1 99 ? -11.075 0.691 5.373 1.00 92.38 99 THR A N 1
ATOM 781 C CA . THR A 1 99 ? -10.475 0.408 6.689 1.00 92.38 99 THR A CA 1
ATOM 782 C C . THR A 1 99 ? -10.417 1.663 7.558 1.00 92.38 99 THR A C 1
ATOM 784 O O . THR A 1 99 ? -10.710 1.602 8.752 1.00 92.38 99 THR A O 1
ATOM 787 N N . ARG A 1 100 ? -10.141 2.822 6.948 1.00 93.31 100 ARG A N 1
ATOM 788 C CA . ARG A 1 100 ? -10.142 4.134 7.603 1.00 93.31 100 ARG A CA 1
ATOM 789 C C . ARG A 1 100 ? -11.464 4.450 8.301 1.00 93.31 100 ARG A C 1
ATOM 791 O O . ARG A 1 100 ? -11.456 5.058 9.361 1.00 93.31 100 ARG A O 1
ATOM 798 N N . SER A 1 101 ? -12.600 4.010 7.754 1.00 92.31 101 SER A N 1
ATOM 799 C CA . SER A 1 101 ? -13.917 4.245 8.369 1.00 92.31 101 SER A CA 1
ATOM 800 C C . SER A 1 101 ? -14.126 3.484 9.688 1.00 92.31 101 SER A C 1
ATOM 802 O O . SER A 1 101 ? -14.980 3.859 10.489 1.00 92.31 101 SER A O 1
ATOM 804 N N . PHE A 1 102 ? -13.310 2.457 9.951 1.00 92.06 102 PHE A N 1
ATOM 805 C CA . PHE A 1 102 ? -13.376 1.622 11.152 1.00 92.06 102 PHE A CA 1
ATOM 806 C C . PHE A 1 102 ? -12.355 2.011 12.233 1.00 92.06 102 PHE A C 1
ATOM 808 O O . PHE A 1 102 ? -12.221 1.321 13.243 1.00 92.06 102 PHE A O 1
ATOM 815 N N . THR A 1 103 ? -11.634 3.126 12.066 1.00 89.56 103 THR A N 1
ATOM 816 C CA . THR A 1 103 ? -10.701 3.643 13.087 1.00 89.56 103 THR A CA 1
ATOM 817 C C . THR A 1 103 ? -11.426 4.127 14.341 1.00 89.56 103 THR A C 1
ATOM 819 O O . THR A 1 103 ? -10.833 4.149 15.421 1.00 89.56 103 THR A O 1
ATOM 822 N N . ASN A 1 104 ? -12.706 4.490 14.200 1.00 85.62 104 ASN A N 1
ATOM 823 C CA . ASN A 1 104 ? -13.603 4.894 15.277 1.00 85.62 104 ASN A CA 1
ATOM 824 C C . ASN A 1 104 ? -13.048 6.062 16.122 1.00 85.62 104 ASN A C 1
ATOM 826 O O . ASN A 1 104 ? -13.070 6.035 17.352 1.00 85.62 104 ASN A O 1
ATOM 830 N N . GLY A 1 105 ? -12.473 7.067 15.448 1.00 83.75 105 GLY A N 1
ATOM 831 C CA . GLY A 1 105 ? -11.881 8.255 16.074 1.00 83.75 105 GLY A CA 1
ATOM 832 C C . GLY A 1 105 ? -10.522 8.021 16.744 1.00 83.75 105 GLY A C 1
ATOM 833 O O . GLY A 1 105 ? -9.998 8.913 17.417 1.00 83.75 105 GLY A O 1
ATOM 834 N N . ASN A 1 106 ? -9.933 6.829 16.595 1.00 91.19 106 ASN A N 1
ATOM 835 C CA . ASN A 1 106 ? -8.583 6.562 17.071 1.00 91.19 106 ASN A CA 1
ATOM 836 C C . ASN A 1 106 ? -7.552 7.214 16.136 1.00 91.19 106 ASN A C 1
ATOM 838 O O . ASN A 1 106 ? -7.250 6.691 15.063 1.00 91.19 106 ASN A O 1
ATOM 842 N N . LYS A 1 107 ? -6.969 8.327 16.592 1.00 94.44 107 LYS A N 1
ATOM 843 C CA . LYS A 1 107 ? -5.988 9.114 15.828 1.00 94.44 107 LYS A CA 1
ATOM 844 C C . LYS A 1 107 ? -4.770 8.309 15.377 1.00 94.44 107 LYS A C 1
ATOM 846 O O . LYS A 1 107 ? -4.339 8.469 14.244 1.00 94.44 107 LYS A O 1
ATOM 851 N N . THR A 1 108 ? -4.242 7.422 16.220 1.00 93.50 108 THR A N 1
ATOM 852 C CA . THR A 1 108 ? -3.085 6.584 15.866 1.00 93.50 108 THR A CA 1
ATOM 853 C C . THR A 1 108 ? -3.420 5.656 14.698 1.00 93.50 108 THR A C 1
ATOM 855 O O . THR A 1 108 ? -2.640 5.539 13.756 1.00 93.50 108 THR A O 1
ATOM 858 N N . LYS A 1 109 ? -4.602 5.024 14.725 1.00 93.94 109 LYS A N 1
ATOM 859 C CA . LYS A 1 109 ? -5.081 4.178 13.622 1.00 93.94 109 LYS A CA 1
ATOM 860 C C . LYS A 1 109 ? -5.324 4.986 12.349 1.00 93.94 109 LYS A C 1
ATOM 862 O O . LYS A 1 109 ? -4.949 4.539 11.272 1.00 93.94 109 LYS A O 1
ATOM 867 N N . GLU A 1 110 ? -5.921 6.170 12.467 1.00 95.88 110 GLU A N 1
ATOM 868 C CA . GLU A 1 110 ? -6.138 7.078 11.331 1.00 95.88 110 GLU A CA 1
ATOM 869 C C . GLU A 1 110 ? -4.818 7.483 10.680 1.00 95.88 110 GLU A C 1
ATOM 871 O O . GLU A 1 110 ? -4.658 7.287 9.482 1.00 95.88 110 GLU A O 1
ATOM 876 N N . GLN A 1 111 ? -3.847 7.949 11.470 1.00 95.81 111 GLN A N 1
ATOM 877 C CA . GLN A 1 111 ? -2.522 8.324 10.975 1.00 95.81 111 GLN A CA 1
ATOM 878 C C . GLN A 1 111 ? -1.801 7.146 10.320 1.00 95.81 111 GLN A C 1
ATOM 880 O O . GLN A 1 111 ? -1.178 7.314 9.275 1.00 95.81 111 GLN A O 1
ATOM 885 N N . TYR A 1 112 ? -1.909 5.946 10.897 1.00 93.75 112 TYR A N 1
ATOM 886 C CA . TYR A 1 112 ? -1.331 4.746 10.301 1.00 93.75 112 TYR A CA 1
ATOM 887 C C . TYR A 1 112 ? -1.931 4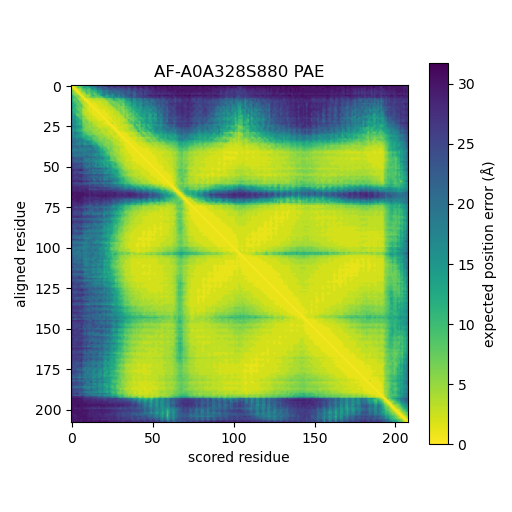.457 8.921 1.00 93.75 112 TYR A C 1
ATOM 889 O O . TYR A 1 112 ? -1.184 4.249 7.967 1.00 93.75 112 TYR A O 1
ATOM 897 N N . ILE A 1 113 ? -3.262 4.480 8.794 1.00 94.44 113 ILE A N 1
ATOM 898 C CA . ILE A 1 113 ? -3.936 4.276 7.506 1.00 94.44 113 ILE A CA 1
ATOM 899 C C . ILE A 1 113 ? -3.588 5.392 6.518 1.00 94.44 113 ILE A C 1
ATOM 901 O O . ILE A 1 113 ? -3.309 5.094 5.361 1.00 94.44 113 ILE A O 1
ATOM 905 N N . ASP A 1 114 ? -3.535 6.647 6.960 1.00 95.62 114 ASP A N 1
ATOM 906 C CA . ASP A 1 114 ? -3.189 7.788 6.108 1.00 95.62 114 ASP A CA 1
ATOM 907 C C . ASP A 1 114 ? -1.765 7.648 5.537 1.00 95.62 114 ASP A C 1
ATOM 909 O O . ASP A 1 114 ? -1.560 7.847 4.341 1.00 95.62 114 ASP A O 1
ATOM 913 N N . TYR A 1 115 ? -0.793 7.203 6.340 1.00 92.69 115 TYR A N 1
ATOM 914 C CA . TYR A 1 115 ? 0.562 6.910 5.854 1.00 92.69 115 TYR A CA 1
ATOM 915 C C . TYR A 1 115 ? 0.612 5.696 4.918 1.00 92.69 115 TYR A C 1
ATOM 917 O O . TYR A 1 115 ? 1.373 5.698 3.951 1.00 92.69 115 TYR A O 1
ATOM 925 N N . GLN A 1 116 ? -0.212 4.671 5.153 1.00 90.44 116 GLN A N 1
ATOM 926 C CA . GLN A 1 116 ? -0.338 3.539 4.228 1.00 90.44 116 GLN A CA 1
ATOM 927 C C . GLN A 1 116 ? -0.952 3.961 2.885 1.00 90.44 116 GLN A C 1
ATOM 929 O O . GLN A 1 116 ? -0.513 3.481 1.839 1.00 90.44 116 GLN A O 1
ATOM 934 N N . ILE A 1 117 ? -1.924 4.878 2.894 1.00 95.00 117 ILE A N 1
ATOM 935 C CA . ILE A 1 117 ? -2.505 5.472 1.682 1.00 95.00 117 ILE A CA 1
ATOM 936 C C . ILE A 1 117 ? -1.443 6.285 0.939 1.00 95.00 117 ILE A C 1
ATOM 938 O O . ILE A 1 117 ? -1.255 6.065 -0.253 1.00 95.00 117 ILE A O 1
ATOM 942 N N . GLU A 1 118 ? -0.709 7.160 1.636 1.00 93.56 118 GLU A N 1
ATOM 943 C CA . GLU A 1 118 ? 0.363 7.980 1.048 1.00 93.56 118 GLU A CA 1
ATOM 944 C C . GLU A 1 118 ? 1.435 7.094 0.385 1.00 93.56 118 GLU A C 1
ATOM 946 O O . GLU A 1 118 ? 1.765 7.287 -0.784 1.00 93.56 118 GLU A O 1
ATOM 951 N N . SER A 1 119 ? 1.901 6.053 1.085 1.00 88.00 119 SER A N 1
ATOM 952 C CA . SER A 1 119 ? 2.837 5.047 0.557 1.00 88.00 119 SER A CA 1
ATOM 953 C C . SER A 1 119 ? 2.296 4.325 -0.683 1.00 88.00 119 SER A C 1
ATOM 955 O O . SER A 1 119 ? 2.998 4.164 -1.680 1.00 88.00 119 SER A O 1
ATOM 957 N N . THR A 1 120 ? 1.027 3.914 -0.652 1.00 89.38 120 THR A N 1
ATOM 958 C CA . THR A 1 120 ? 0.404 3.186 -1.767 1.00 89.38 120 THR A CA 1
ATOM 959 C C . THR A 1 120 ? 0.198 4.087 -2.985 1.00 89.38 120 THR A C 1
ATOM 961 O O . THR A 1 120 ? 0.393 3.637 -4.110 1.00 89.38 120 THR A O 1
ATOM 964 N N . GLN A 1 121 ? -0.130 5.365 -2.782 1.00 94.31 121 GLN A N 1
ATOM 965 C CA . GLN A 1 121 ? -0.236 6.333 -3.872 1.00 94.31 121 GLN A CA 1
ATOM 966 C C . GLN A 1 121 ? 1.123 6.569 -4.538 1.00 94.31 121 GLN A C 1
ATOM 968 O O . GLN A 1 121 ? 1.211 6.544 -5.759 1.00 94.31 121 GLN A O 1
ATOM 973 N N . ILE A 1 122 ? 2.193 6.712 -3.748 1.00 88.88 122 ILE A N 1
ATOM 974 C CA . ILE A 1 122 ? 3.559 6.844 -4.274 1.00 88.88 122 ILE A CA 1
ATOM 975 C C . ILE A 1 122 ? 3.940 5.623 -5.129 1.00 88.88 122 ILE A C 1
ATOM 977 O O . ILE A 1 122 ? 4.501 5.778 -6.212 1.00 88.88 122 ILE A O 1
ATOM 981 N N . GLN A 1 123 ? 3.614 4.412 -4.665 1.00 84.12 123 GLN A N 1
ATOM 982 C CA . GLN A 1 123 ? 3.846 3.175 -5.418 1.00 84.12 123 GLN A CA 1
ATOM 983 C C . GLN A 1 123 ? 3.060 3.135 -6.731 1.00 84.12 123 GLN A C 1
ATOM 985 O O . GLN A 1 123 ? 3.620 2.766 -7.763 1.00 84.12 123 GLN A O 1
ATOM 990 N N . LYS A 1 124 ? 1.786 3.537 -6.695 1.00 90.69 124 LYS A N 1
ATOM 991 C CA . LYS A 1 124 ? 0.928 3.612 -7.878 1.00 90.69 124 LYS A CA 1
ATOM 992 C C . LYS A 1 124 ? 1.486 4.590 -8.912 1.00 90.69 124 LYS A C 1
ATOM 994 O O . LYS A 1 124 ? 1.611 4.236 -10.081 1.00 90.69 124 LYS A O 1
ATOM 999 N N . ASP A 1 125 ? 1.840 5.797 -8.474 1.00 92.00 125 ASP A N 1
ATOM 1000 C CA . ASP A 1 125 ? 2.367 6.848 -9.347 1.00 92.00 125 ASP A CA 1
ATOM 1001 C C . ASP A 1 125 ? 3.671 6.388 -10.012 1.00 92.00 125 ASP A C 1
ATOM 1003 O O . ASP A 1 125 ? 3.823 6.505 -11.227 1.00 92.00 125 ASP A O 1
ATOM 1007 N N . MET A 1 126 ? 4.572 5.769 -9.238 1.00 87.19 126 MET A N 1
ATOM 1008 C CA . MET A 1 126 ? 5.799 5.175 -9.771 1.00 87.19 126 MET A CA 1
ATOM 1009 C C . MET A 1 126 ? 5.496 4.089 -10.808 1.00 87.19 126 MET A C 1
ATOM 1011 O O . MET A 1 126 ? 6.120 4.072 -11.865 1.00 87.19 126 MET A O 1
ATOM 1015 N N . ALA A 1 127 ? 4.565 3.175 -10.522 1.00 87.25 127 ALA A N 1
ATOM 1016 C CA . ALA A 1 127 ? 4.222 2.100 -11.446 1.00 87.25 127 ALA A CA 1
ATOM 1017 C C . ALA A 1 127 ? 3.693 2.650 -12.779 1.00 87.25 127 ALA A C 1
ATOM 1019 O O . ALA A 1 127 ? 4.141 2.213 -13.837 1.00 87.25 127 ALA A O 1
ATOM 1020 N N . SER A 1 128 ? 2.818 3.656 -12.728 1.00 91.88 128 SER A N 1
ATOM 1021 C CA . SER A 1 128 ? 2.252 4.310 -13.911 1.00 91.88 128 SER A CA 1
ATOM 1022 C C . SER A 1 128 ? 3.315 5.059 -14.733 1.00 91.88 128 SER A C 1
ATOM 1024 O O . SER A 1 128 ? 3.377 4.908 -15.956 1.00 91.88 128 SER A O 1
ATOM 1026 N N . GLU A 1 129 ? 4.214 5.804 -14.077 1.00 92.38 129 GLU A N 1
ATOM 1027 C CA . GLU A 1 129 ? 5.342 6.472 -14.745 1.00 92.38 129 GLU A CA 1
ATOM 1028 C C . GLU A 1 129 ? 6.291 5.460 -15.403 1.00 92.38 129 GLU A C 1
ATOM 1030 O O . GLU A 1 129 ? 6.633 5.603 -16.576 1.00 92.38 129 GLU A O 1
ATOM 1035 N N . ILE A 1 130 ? 6.655 4.390 -14.689 1.00 86.69 130 ILE A N 1
ATOM 1036 C CA . ILE A 1 130 ? 7.544 3.351 -15.215 1.00 86.69 130 ILE A CA 1
AT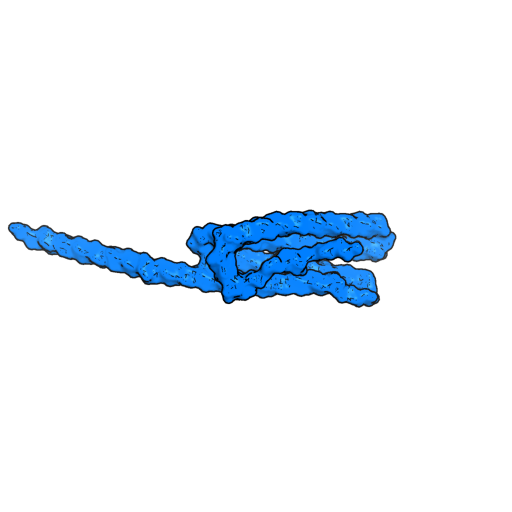OM 1037 C C . ILE A 1 130 ? 6.900 2.614 -16.396 1.00 86.69 130 ILE A C 1
ATOM 1039 O O . ILE A 1 130 ? 7.592 2.328 -17.371 1.00 86.69 130 ILE A O 1
ATOM 1043 N N . VAL A 1 131 ? 5.595 2.321 -16.361 1.00 91.38 131 VAL A N 1
ATOM 1044 C CA . VAL A 1 131 ? 4.886 1.729 -17.511 1.00 91.38 131 VAL A CA 1
ATOM 1045 C C . VAL A 1 131 ? 5.057 2.601 -18.747 1.00 91.38 131 VAL A C 1
ATOM 1047 O O . VAL A 1 131 ? 5.455 2.095 -19.796 1.00 91.38 131 VAL A O 1
ATOM 1050 N N . LYS A 1 132 ? 4.803 3.905 -18.612 1.00 94.12 132 LYS A N 1
ATOM 1051 C CA . LYS A 1 132 ? 4.939 4.855 -19.714 1.00 94.12 132 LYS A CA 1
ATOM 1052 C C . LYS A 1 132 ? 6.375 4.894 -20.241 1.00 94.12 132 LYS A C 1
ATOM 1054 O O . LYS A 1 132 ? 6.582 4.784 -21.449 1.00 94.12 132 LYS A O 1
ATOM 1059 N N . ASP A 1 133 ? 7.359 4.986 -19.353 1.00 90.81 133 ASP A N 1
ATOM 1060 C CA . ASP A 1 133 ? 8.768 5.041 -19.741 1.00 90.81 133 ASP A CA 1
ATOM 1061 C C . ASP A 1 133 ? 9.215 3.752 -20.447 1.00 90.81 133 ASP A C 1
ATOM 1063 O O . ASP A 1 133 ? 9.906 3.810 -21.462 1.00 90.81 133 ASP A O 1
ATOM 1067 N N . TYR A 1 134 ? 8.799 2.573 -19.972 1.00 88.88 134 TYR A N 1
ATOM 1068 C CA . TYR A 1 134 ? 9.135 1.305 -20.627 1.00 88.88 134 TYR A CA 1
ATOM 1069 C C . TYR A 1 134 ? 8.400 1.103 -21.959 1.00 88.88 134 TYR A C 1
ATOM 1071 O O . TYR A 1 134 ? 8.963 0.491 -22.869 1.00 88.88 134 TYR A O 1
ATOM 1079 N N . GLU A 1 135 ? 7.179 1.619 -22.114 1.00 91.56 135 GLU A N 1
ATOM 1080 C CA . GLU A 1 135 ? 6.489 1.655 -23.409 1.00 91.56 135 GLU A CA 1
ATOM 1081 C C . GLU A 1 135 ? 7.260 2.535 -24.408 1.00 91.56 135 GLU A C 1
ATOM 1083 O O . GLU A 1 135 ? 7.557 2.093 -25.522 1.00 91.56 135 GLU A O 1
ATOM 1088 N N . GLU A 1 136 ? 7.698 3.728 -23.989 1.00 92.62 136 GLU A N 1
ATOM 1089 C CA . GLU A 1 136 ? 8.546 4.601 -24.809 1.00 92.62 136 GLU A CA 1
ATOM 1090 C C . GLU A 1 136 ? 9.916 3.970 -25.114 1.00 92.62 136 GLU A C 1
ATOM 1092 O O . GLU A 1 136 ? 10.449 4.136 -26.219 1.00 92.62 136 GLU A O 1
ATOM 1097 N N . LEU A 1 137 ? 10.478 3.226 -24.156 1.00 88.00 137 LEU A N 1
ATOM 1098 C CA . LEU A 1 137 ? 11.735 2.497 -24.304 1.00 88.00 137 LEU A CA 1
ATOM 1099 C C . LEU A 1 137 ? 11.598 1.386 -25.347 1.00 88.00 137 LEU A C 1
ATOM 1101 O O . LEU A 1 137 ? 12.478 1.238 -26.196 1.00 88.00 137 LEU A O 1
ATOM 1105 N N . ASN A 1 138 ? 10.491 0.635 -25.323 1.00 88.94 138 ASN A N 1
ATOM 1106 C CA . ASN A 1 138 ? 10.193 -0.409 -26.304 1.00 88.94 138 ASN A CA 1
ATOM 1107 C C . ASN A 1 138 ? 10.202 0.156 -27.731 1.00 88.94 138 ASN A C 1
ATOM 1109 O O . ASN A 1 138 ? 10.824 -0.406 -28.635 1.00 88.94 138 ASN A O 1
ATOM 1113 N N . ASP A 1 139 ? 9.551 1.302 -27.928 1.00 89.88 139 ASP A N 1
ATOM 1114 C CA . ASP A 1 139 ? 9.495 1.968 -29.228 1.00 89.88 139 ASP A CA 1
ATOM 1115 C C . ASP A 1 139 ? 10.868 2.492 -29.664 1.00 89.88 139 ASP A C 1
ATOM 1117 O O . ASP A 1 139 ? 11.252 2.318 -30.823 1.00 89.88 139 ASP A O 1
ATOM 1121 N N . ALA A 1 140 ? 11.646 3.057 -28.734 1.00 89.75 140 ALA A N 1
ATOM 1122 C CA . ALA A 1 140 ? 13.005 3.524 -29.005 1.00 89.75 140 ALA A CA 1
ATOM 1123 C C . ALA A 1 140 ? 13.960 2.375 -29.386 1.00 89.75 140 ALA A C 1
ATOM 1125 O O . ALA A 1 140 ? 14.797 2.537 -30.278 1.00 89.75 140 ALA A O 1
ATOM 1126 N N . PHE A 1 141 ? 13.811 1.196 -28.767 1.00 85.88 141 PHE A N 1
ATOM 1127 C CA . PHE A 1 141 ? 14.544 -0.012 -29.157 1.00 85.88 141 PHE A CA 1
ATOM 1128 C C . PHE A 1 141 ? 14.163 -0.489 -30.559 1.00 85.88 141 PHE A C 1
ATOM 1130 O O . PHE A 1 141 ? 15.052 -0.811 -31.349 1.00 85.88 141 PHE A O 1
ATOM 1137 N N . LYS A 1 142 ? 12.869 -0.492 -30.905 1.00 88.50 142 LYS A N 1
ATOM 1138 C CA . LYS A 1 142 ? 12.397 -0.864 -32.252 1.00 88.50 142 LYS A CA 1
ATOM 1139 C C . LYS A 1 142 ? 12.917 0.085 -33.333 1.00 88.50 142 LYS A C 1
ATOM 1141 O O . LYS A 1 142 ? 13.200 -0.363 -34.442 1.00 88.50 142 LYS A O 1
ATOM 1146 N N . SER A 1 143 ? 13.062 1.374 -33.020 1.00 90.62 143 SER A N 1
ATOM 1147 C CA . SER A 1 143 ? 13.595 2.382 -33.943 1.00 90.62 143 SER A CA 1
ATOM 1148 C C . SER A 1 143 ? 15.119 2.546 -33.893 1.00 90.62 143 SER A C 1
ATOM 1150 O O . SER A 1 143 ? 15.649 3.366 -34.640 1.00 90.62 143 SER A O 1
ATOM 1152 N N . ALA A 1 144 ? 15.819 1.804 -33.024 1.00 90.69 144 ALA A N 1
ATOM 1153 C CA . ALA A 1 144 ? 17.255 1.940 -32.761 1.00 90.69 144 ALA A CA 1
ATOM 1154 C C . ALA A 1 144 ? 17.702 3.383 -32.422 1.00 90.69 144 ALA A C 1
ATOM 1156 O O . ALA A 1 144 ? 18.796 3.814 -32.794 1.00 90.69 144 ALA A O 1
ATOM 1157 N N . ASP A 1 145 ? 16.862 4.142 -31.708 1.00 93.38 145 ASP A N 1
ATOM 1158 C CA . ASP A 1 145 ? 17.175 5.514 -31.286 1.00 93.38 145 ASP A CA 1
ATOM 1159 C C . ASP A 1 145 ? 17.941 5.509 -29.954 1.00 93.38 145 ASP A C 1
ATOM 1161 O O . ASP A 1 145 ? 17.370 5.615 -28.867 1.00 93.38 145 ASP A O 1
ATOM 1165 N N . PHE A 1 146 ? 19.266 5.377 -30.041 1.00 89.25 146 PHE A N 1
ATOM 1166 C CA . PHE A 1 146 ? 20.144 5.285 -28.870 1.00 89.25 146 PHE A CA 1
ATOM 1167 C C . PHE A 1 146 ? 20.110 6.522 -27.961 1.00 89.25 146 PHE A C 1
ATOM 1169 O O . PHE A 1 146 ? 20.252 6.382 -26.746 1.00 89.25 146 PHE A O 1
ATOM 1176 N N . ASN A 1 147 ? 19.888 7.719 -28.516 1.00 92.44 147 ASN A N 1
ATOM 1177 C CA . ASN A 1 147 ? 19.771 8.937 -27.712 1.00 92.44 147 ASN A CA 1
ATOM 1178 C C . ASN A 1 147 ? 18.485 8.905 -26.885 1.00 92.44 147 ASN A C 1
ATOM 1180 O O . ASN A 1 147 ? 18.502 9.219 -25.694 1.00 92.44 147 ASN A O 1
ATOM 1184 N N . LYS A 1 148 ? 17.376 8.480 -27.501 1.00 92.44 148 LYS A N 1
ATOM 1185 C CA . LYS A 1 148 ? 16.101 8.319 -26.803 1.00 92.44 148 LYS A CA 1
ATOM 1186 C C . LYS A 1 148 ? 16.176 7.221 -25.737 1.00 92.44 148 LYS A C 1
ATOM 1188 O O . LYS A 1 148 ? 15.738 7.459 -24.617 1.00 92.44 148 LYS A O 1
ATOM 1193 N N . ILE A 1 149 ? 16.812 6.084 -26.032 1.00 85.31 149 ILE A N 1
ATOM 1194 C CA . ILE A 1 149 ? 17.054 5.003 -25.056 1.00 85.31 149 ILE A CA 1
ATOM 1195 C C . ILE A 1 149 ? 17.808 5.525 -23.822 1.00 85.31 149 ILE A C 1
ATOM 1197 O O . ILE A 1 149 ? 17.407 5.247 -22.691 1.00 85.31 149 ILE A O 1
ATOM 1201 N N . MET A 1 150 ? 18.883 6.299 -24.021 1.00 86.06 150 MET A N 1
ATOM 1202 C CA . MET A 1 150 ? 19.681 6.844 -22.917 1.00 86.06 150 MET A CA 1
ATOM 1203 C C . MET A 1 150 ? 18.880 7.844 -22.072 1.00 86.06 150 MET A C 1
ATOM 1205 O O . MET A 1 150 ? 18.889 7.747 -20.845 1.00 86.06 150 MET A O 1
ATOM 1209 N N . ASN A 1 151 ? 18.136 8.749 -22.716 1.00 92.00 151 ASN A N 1
ATOM 1210 C CA . ASN A 1 151 ? 17.295 9.727 -22.023 1.00 92.00 151 ASN A CA 1
ATOM 1211 C C . ASN A 1 151 ? 16.202 9.057 -21.178 1.00 92.00 151 ASN A C 1
ATOM 1213 O O . ASN A 1 151 ? 16.042 9.410 -20.011 1.00 92.00 151 ASN A O 1
ATOM 1217 N N . ILE A 1 152 ? 15.501 8.063 -21.734 1.00 89.75 152 ILE A N 1
ATOM 1218 C CA . ILE A 1 152 ? 14.457 7.318 -21.014 1.00 89.75 152 ILE A CA 1
ATOM 1219 C C . ILE A 1 152 ? 15.061 6.542 -19.842 1.00 89.75 152 ILE A C 1
ATOM 1221 O O . ILE A 1 152 ? 14.526 6.559 -18.740 1.00 89.75 152 ILE A O 1
ATOM 1225 N N . SER A 1 153 ? 16.232 5.929 -20.030 1.00 80.19 153 SER A N 1
ATOM 1226 C CA . SER A 1 153 ? 16.928 5.229 -18.940 1.00 80.19 153 SER A CA 1
ATOM 1227 C C . SER A 1 153 ? 17.259 6.171 -17.770 1.00 80.19 153 SER A C 1
ATOM 1229 O O . SER A 1 153 ? 17.108 5.799 -16.607 1.00 80.19 153 SER A O 1
ATOM 1231 N N . THR A 1 154 ? 17.671 7.414 -18.057 1.00 83.19 154 THR A N 1
ATOM 1232 C CA . THR A 1 154 ? 17.890 8.450 -17.029 1.00 83.19 154 THR A CA 1
ATOM 1233 C C . THR A 1 154 ? 16.585 8.908 -16.367 1.00 83.19 154 THR A C 1
ATOM 1235 O O . THR A 1 154 ? 16.576 9.172 -15.162 1.00 83.19 154 THR A O 1
ATOM 1238 N N . GLN A 1 155 ? 15.481 8.987 -17.116 1.00 89.25 155 GLN A N 1
ATOM 1239 C CA . GLN A 1 155 ? 14.156 9.313 -16.574 1.00 89.25 155 GLN A CA 1
ATOM 1240 C C . GLN A 1 155 ? 13.682 8.241 -15.593 1.00 89.25 155 GLN A C 1
ATOM 1242 O O . GLN A 1 155 ? 13.425 8.577 -14.439 1.00 89.25 155 GLN A O 1
ATOM 1247 N N . ILE A 1 156 ? 13.737 6.963 -15.983 1.00 84.19 156 ILE A N 1
ATOM 1248 C CA . ILE A 1 156 ? 13.416 5.823 -15.110 1.00 84.19 156 ILE A CA 1
ATOM 1249 C C . ILE A 1 156 ? 14.231 5.897 -13.814 1.00 84.19 156 ILE A C 1
ATOM 1251 O O . ILE A 1 156 ? 13.681 5.787 -12.718 1.00 84.19 156 ILE A O 1
ATOM 1255 N N . GLN A 1 157 ? 15.544 6.135 -13.911 1.00 78.88 157 GLN A N 1
ATOM 1256 C CA . GLN A 1 157 ? 16.401 6.261 -12.729 1.00 78.88 157 GLN A CA 1
ATOM 1257 C C . GLN A 1 157 ? 15.994 7.445 -11.837 1.00 78.88 157 GLN A C 1
ATOM 1259 O O . GLN A 1 157 ? 16.010 7.336 -10.611 1.00 78.88 157 GLN A O 1
ATOM 1264 N N . THR A 1 158 ? 15.611 8.571 -12.438 1.00 86.38 158 THR A N 1
ATOM 1265 C CA . THR A 1 158 ? 15.151 9.759 -11.709 1.00 86.38 158 THR A CA 1
ATOM 1266 C C . THR A 1 158 ? 13.829 9.495 -10.988 1.00 86.38 158 THR A C 1
ATOM 1268 O O . THR A 1 158 ? 13.717 9.819 -9.803 1.00 86.38 158 THR A O 1
ATOM 1271 N N . THR A 1 159 ? 12.860 8.861 -11.655 1.00 84.25 159 THR A N 1
ATOM 1272 C CA . THR A 1 159 ? 11.570 8.463 -11.071 1.00 84.25 159 THR A CA 1
ATOM 1273 C C . THR A 1 159 ? 11.760 7.492 -9.909 1.00 84.25 159 THR A C 1
ATOM 1275 O O . THR A 1 159 ? 11.200 7.710 -8.830 1.00 84.25 159 THR A O 1
ATOM 1278 N N . VAL A 1 160 ? 12.612 6.473 -10.069 1.00 79.19 160 VAL A N 1
ATOM 1279 C CA . VAL A 1 160 ? 12.932 5.524 -8.991 1.00 79.19 160 VAL A CA 1
ATOM 1280 C C . VAL A 1 160 ? 13.574 6.249 -7.808 1.00 79.19 160 VAL A C 1
ATOM 1282 O O . VAL A 1 160 ? 13.082 6.131 -6.689 1.00 79.19 160 VAL A O 1
ATOM 1285 N N . ASN A 1 161 ? 14.606 7.066 -8.030 1.00 79.50 161 ASN A N 1
ATOM 1286 C CA . ASN A 1 161 ? 15.279 7.790 -6.945 1.00 79.50 161 ASN A CA 1
ATOM 1287 C C . ASN A 1 161 ? 14.334 8.755 -6.210 1.00 79.50 161 ASN A C 1
ATOM 1289 O O . ASN A 1 161 ? 14.333 8.805 -4.982 1.00 79.50 161 ASN A O 1
ATOM 1293 N N . SER A 1 162 ? 13.491 9.494 -6.941 1.00 85.62 162 SER A N 1
ATOM 1294 C CA . SER A 1 162 ? 12.487 10.372 -6.330 1.00 85.62 162 SER A CA 1
ATOM 1295 C C . SER A 1 162 ? 11.478 9.583 -5.494 1.00 85.62 162 SER A C 1
ATOM 1297 O O . SER A 1 162 ? 11.113 10.008 -4.397 1.00 85.62 162 SER A O 1
ATOM 1299 N N . THR A 1 163 ? 11.056 8.419 -5.987 1.00 82.56 163 THR A N 1
ATOM 1300 C CA . THR A 1 163 ? 10.141 7.527 -5.272 1.00 82.56 163 THR A CA 1
ATOM 1301 C C . THR A 1 163 ? 10.763 7.003 -3.984 1.00 82.56 163 THR A C 1
ATOM 1303 O O . THR A 1 163 ? 10.109 7.028 -2.944 1.00 82.56 163 THR A O 1
ATOM 1306 N N . ILE A 1 164 ? 12.036 6.605 -4.017 1.00 78.38 164 ILE A N 1
ATOM 1307 C CA . ILE A 1 164 ? 12.779 6.150 -2.835 1.00 78.38 164 ILE A CA 1
ATOM 1308 C C . ILE A 1 164 ? 12.803 7.232 -1.753 1.00 78.38 164 ILE A C 1
ATOM 1310 O O . ILE A 1 164 ? 12.478 6.948 -0.601 1.00 78.38 164 ILE A O 1
ATOM 1314 N N . GLU A 1 165 ? 13.120 8.477 -2.112 1.00 83.75 165 GLU A N 1
ATOM 1315 C CA . GLU A 1 165 ? 13.149 9.587 -1.152 1.00 83.75 165 GLU A CA 1
ATOM 1316 C C . GLU A 1 165 ? 11.765 9.866 -0.544 1.00 83.75 165 GLU A C 1
ATOM 1318 O O . GLU A 1 165 ? 11.638 10.045 0.672 1.00 83.75 165 GLU A O 1
ATOM 1323 N N . LYS A 1 166 ? 10.701 9.837 -1.360 1.00 85.62 166 LYS A N 1
ATOM 1324 C CA . LYS A 1 166 ? 9.321 9.977 -0.866 1.00 85.62 166 LYS A CA 1
ATOM 1325 C C . LYS A 1 166 ? 8.960 8.839 0.094 1.00 85.62 166 LYS A C 1
ATOM 1327 O O . LYS A 1 166 ? 8.464 9.105 1.186 1.00 85.62 166 LYS A O 1
ATOM 1332 N N . MET A 1 167 ? 9.251 7.591 -0.276 1.00 82.81 167 MET A N 1
ATOM 1333 C CA . MET A 1 167 ? 8.966 6.406 0.542 1.00 82.81 167 MET A CA 1
ATOM 1334 C C . MET A 1 167 ? 9.734 6.415 1.865 1.00 82.81 167 MET A C 1
ATOM 1336 O O . MET A 1 167 ? 9.155 6.086 2.899 1.00 82.81 167 MET A O 1
ATOM 1340 N N . LYS A 1 168 ? 10.993 6.866 1.867 1.00 83.00 168 LYS A N 1
ATOM 1341 C CA . LYS A 1 16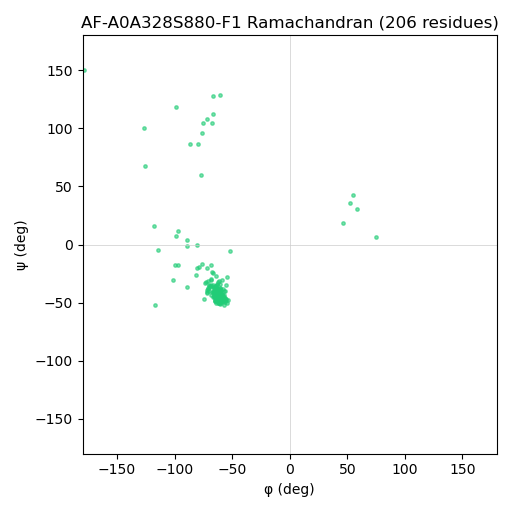8 ? 11.798 7.026 3.085 1.00 83.00 168 LYS A CA 1
ATOM 1342 C C . LYS A 1 168 ? 11.173 8.022 4.063 1.00 83.00 168 LYS A C 1
ATOM 1344 O O . LYS A 1 168 ? 11.133 7.773 5.263 1.00 83.00 168 LYS A O 1
ATOM 1349 N N . SER A 1 169 ? 10.606 9.121 3.564 1.00 87.25 169 SER A N 1
ATOM 1350 C CA . SER A 1 169 ? 9.856 10.038 4.428 1.00 87.25 169 SER A CA 1
ATOM 1351 C C . SER A 1 169 ? 8.653 9.351 5.090 1.00 87.25 169 SER A C 1
ATOM 1353 O O . SER A 1 169 ? 8.365 9.616 6.258 1.00 87.25 169 SER A O 1
ATOM 1355 N N . ILE A 1 170 ? 7.964 8.448 4.384 1.00 87.00 170 ILE A N 1
ATOM 1356 C CA . ILE A 1 170 ? 6.845 7.682 4.956 1.00 87.00 170 ILE A CA 1
ATOM 1357 C C . ILE A 1 170 ? 7.324 6.639 5.965 1.00 87.00 170 ILE A C 1
ATOM 1359 O O . ILE A 1 170 ? 6.685 6.461 7.002 1.00 87.00 170 ILE A O 1
ATOM 1363 N N . GLU A 1 171 ? 8.457 5.988 5.701 1.00 81.94 171 GLU A N 1
ATOM 1364 C CA . GLU A 1 171 ? 9.125 5.089 6.647 1.00 81.94 171 GLU A CA 1
ATOM 1365 C C . GLU A 1 171 ? 9.397 5.769 7.980 1.00 81.94 171 GLU A C 1
ATOM 1367 O O . GLU A 1 171 ? 9.001 5.254 9.026 1.00 81.94 171 GLU A O 1
ATOM 1372 N N . ASP A 1 172 ? 9.997 6.955 7.943 1.00 87.75 172 ASP A N 1
ATOM 1373 C CA . ASP A 1 172 ? 10.320 7.713 9.146 1.00 87.75 172 ASP A CA 1
ATOM 1374 C C . ASP A 1 172 ? 9.051 8.106 9.923 1.00 87.75 172 ASP A C 1
ATOM 1376 O O . ASP A 1 172 ? 9.010 7.991 11.155 1.00 87.75 172 ASP A O 1
ATOM 1380 N N . LYS A 1 173 ? 7.980 8.502 9.214 1.00 89.31 173 LYS A N 1
ATOM 1381 C CA . LYS A 1 173 ? 6.667 8.810 9.809 1.00 89.31 173 LYS A CA 1
ATOM 1382 C C . LYS A 1 173 ? 6.045 7.578 10.482 1.00 89.31 173 LYS A C 1
ATOM 1384 O O . LYS A 1 173 ? 5.604 7.665 11.629 1.00 89.31 173 LYS A O 1
ATOM 1389 N N . LEU A 1 174 ? 6.026 6.428 9.802 1.00 88.12 174 LEU A N 1
ATOM 1390 C CA . LEU A 1 174 ? 5.492 5.171 10.339 1.00 88.12 174 LEU A CA 1
ATOM 1391 C C . LEU A 1 174 ? 6.316 4.674 11.530 1.00 88.12 174 LEU A C 1
ATOM 1393 O O . LEU A 1 174 ? 5.748 4.300 12.553 1.00 88.12 174 LEU A O 1
ATOM 1397 N N . SER A 1 175 ? 7.644 4.704 11.423 1.00 87.31 175 SER A N 1
ATOM 1398 C CA . SER A 1 175 ? 8.560 4.305 12.494 1.00 87.31 175 SER A CA 1
ATOM 1399 C C . SER A 1 175 ? 8.337 5.149 13.747 1.00 87.31 175 SER A C 1
ATOM 1401 O O . SER A 1 175 ? 8.134 4.607 14.835 1.00 87.31 175 SER A O 1
ATOM 1403 N N . THR A 1 176 ? 8.271 6.474 13.590 1.00 91.75 176 THR A N 1
ATOM 1404 C CA . THR A 1 176 ? 7.949 7.404 14.683 1.00 91.75 176 THR A CA 1
ATOM 1405 C C . THR A 1 176 ? 6.601 7.067 15.321 1.00 91.75 176 THR A C 1
ATOM 1407 O O . THR A 1 176 ? 6.541 6.836 16.528 1.00 91.75 176 THR A O 1
ATOM 1410 N N . LEU A 1 177 ? 5.540 6.928 14.516 1.00 92.19 177 LEU A N 1
ATOM 1411 C CA . LEU A 1 177 ? 4.194 6.615 15.002 1.00 92.19 177 LEU A CA 1
ATOM 1412 C C . LEU A 1 177 ? 4.158 5.309 15.814 1.00 92.19 177 LEU A C 1
ATOM 1414 O O . LEU A 1 177 ? 3.547 5.262 16.882 1.00 92.19 177 LEU A O 1
ATOM 1418 N N . LEU A 1 178 ? 4.812 4.249 15.334 1.00 88.81 178 LEU A N 1
ATOM 1419 C CA . LEU A 1 178 ? 4.826 2.943 16.001 1.00 88.81 178 LEU A CA 1
ATOM 1420 C C . LEU A 1 178 ? 5.690 2.929 17.269 1.00 88.81 178 LEU A C 1
ATOM 1422 O O . LEU A 1 178 ? 5.351 2.224 18.222 1.00 88.81 178 LEU A O 1
ATOM 1426 N N . ASN A 1 179 ? 6.768 3.715 17.307 1.00 89.94 179 ASN A N 1
ATOM 1427 C CA . ASN A 1 179 ? 7.605 3.872 18.498 1.00 89.94 179 ASN A CA 1
ATOM 1428 C C . ASN A 1 179 ? 6.884 4.660 19.599 1.00 89.94 179 ASN A C 1
ATOM 1430 O O . ASN A 1 179 ? 6.966 4.296 20.771 1.00 89.94 179 ASN A O 1
ATOM 1434 N N . GLU A 1 180 ? 6.139 5.701 19.228 1.00 93.38 180 GLU A N 1
ATOM 1435 C CA . GLU A 1 180 ? 5.326 6.494 20.157 1.00 93.38 180 GLU A CA 1
ATOM 1436 C C . GLU A 1 180 ? 4.080 5.736 20.652 1.00 93.38 180 GLU A C 1
ATOM 1438 O O . GLU A 1 180 ? 3.533 6.060 21.706 1.00 93.38 180 GLU A O 1
ATOM 1443 N N . ASN A 1 181 ? 3.641 4.698 19.926 1.00 91.06 181 ASN A N 1
ATOM 1444 C CA . ASN A 1 181 ? 2.428 3.932 20.219 1.00 91.06 181 ASN A CA 1
ATOM 1445 C C . ASN A 1 181 ? 2.704 2.413 20.325 1.00 91.06 181 ASN A C 1
ATOM 1447 O O . ASN A 1 181 ? 2.194 1.628 19.515 1.00 91.06 181 ASN A O 1
ATOM 1451 N N . PRO A 1 182 ? 3.451 1.946 21.346 1.00 90.75 182 PRO A N 1
ATOM 1452 C CA . PRO A 1 182 ? 3.904 0.554 21.439 1.00 90.75 182 PRO A CA 1
ATOM 1453 C C . PRO A 1 182 ? 2.765 -0.473 21.537 1.00 90.75 182 PRO A C 1
ATOM 1455 O O . PRO A 1 182 ? 2.887 -1.568 20.998 1.00 90.75 182 PRO A O 1
ATOM 1458 N N . GLY A 1 183 ? 1.631 -0.132 22.162 1.00 90.00 183 GLY A N 1
ATOM 1459 C CA . GLY A 1 183 ? 0.463 -1.025 22.212 1.00 90.00 183 GLY A CA 1
ATOM 1460 C C . GLY A 1 183 ? -0.182 -1.245 20.838 1.00 90.00 183 GLY A C 1
ATOM 1461 O O . GLY A 1 183 ? -0.625 -2.349 20.519 1.00 90.00 183 GLY A O 1
ATOM 1462 N N . PHE A 1 184 ? -0.181 -0.214 19.988 1.00 90.19 184 PHE A N 1
ATOM 1463 C CA . PHE A 1 184 ? -0.642 -0.342 18.608 1.00 90.19 184 PHE A CA 1
ATOM 1464 C C . PHE A 1 184 ? 0.361 -1.137 17.763 1.00 90.19 184 PHE A C 1
ATOM 1466 O O . PHE A 1 184 ? -0.046 -2.031 17.029 1.00 90.19 184 PHE A O 1
ATOM 1473 N N . ASN A 1 185 ? 1.665 -0.897 17.934 1.00 87.38 185 ASN A N 1
ATOM 1474 C CA . ASN A 1 185 ? 2.713 -1.702 17.301 1.00 87.38 185 ASN A CA 1
ATOM 1475 C C . ASN A 1 185 ? 2.594 -3.195 17.666 1.00 87.38 185 ASN A C 1
ATOM 1477 O O . ASN A 1 185 ? 2.642 -4.048 16.783 1.00 87.38 185 ASN A O 1
ATOM 1481 N N . GLN A 1 186 ? 2.343 -3.516 18.940 1.00 86.31 186 GLN A N 1
ATOM 1482 C CA . GLN A 1 186 ? 2.080 -4.894 19.362 1.00 86.31 186 GLN A CA 1
ATOM 1483 C C . GLN A 1 186 ? 0.823 -5.463 18.691 1.00 86.31 186 GLN A C 1
ATOM 1485 O O . GLN A 1 186 ? 0.845 -6.590 18.217 1.00 86.31 186 GLN A O 1
ATOM 1490 N N . THR A 1 187 ? -0.246 -4.672 18.560 1.00 88.38 187 THR A N 1
ATOM 1491 C CA . THR A 1 187 ? -1.463 -5.114 17.854 1.00 88.38 187 THR A CA 1
ATOM 1492 C C . THR A 1 187 ? -1.165 -5.479 16.397 1.00 88.38 187 THR A C 1
ATOM 1494 O O . THR A 1 187 ? -1.639 -6.500 15.907 1.00 88.38 187 THR A O 1
ATOM 1497 N N . LEU A 1 188 ? -0.359 -4.676 15.693 1.00 86.81 188 LEU A N 1
ATOM 1498 C CA . LEU A 1 188 ? 0.069 -5.001 14.329 1.00 86.81 188 LEU A CA 1
ATOM 1499 C C . LEU A 1 188 ? 0.913 -6.283 14.294 1.00 86.81 188 LEU A C 1
ATOM 1501 O O . LEU A 1 188 ? 0.742 -7.098 13.389 1.00 86.81 188 LEU A O 1
ATOM 1505 N N . GLN A 1 189 ? 1.777 -6.487 15.293 1.00 85.56 189 GLN A N 1
ATOM 1506 C CA . GLN A 1 189 ? 2.574 -7.707 15.438 1.00 85.56 189 GLN A CA 1
ATOM 1507 C C . GLN A 1 189 ? 1.714 -8.951 15.634 1.00 85.56 189 GLN A C 1
ATOM 1509 O O . GLN A 1 189 ? 1.895 -9.941 14.928 1.00 85.56 189 GLN A O 1
ATOM 1514 N N . ASP A 1 190 ? 0.731 -8.874 16.526 1.00 85.88 190 ASP A N 1
ATOM 1515 C CA . ASP A 1 190 ? -0.189 -9.971 16.832 1.00 85.88 190 ASP A CA 1
ATOM 1516 C C . ASP A 1 190 ? -1.058 -10.347 15.621 1.00 85.88 190 ASP A C 1
ATOM 1518 O O . ASP A 1 190 ? -1.483 -11.493 15.466 1.00 85.88 190 ASP A O 1
ATOM 1522 N N . LEU A 1 191 ? -1.305 -9.389 14.723 1.00 83.00 191 LEU A N 1
ATOM 1523 C CA . LEU A 1 191 ? -2.000 -9.621 13.459 1.00 83.00 191 LEU A CA 1
ATOM 1524 C C . LEU A 1 191 ? -1.097 -10.210 12.363 1.00 83.00 191 LEU A C 1
ATOM 1526 O O . LEU A 1 191 ? -1.597 -10.477 11.270 1.00 83.00 191 LEU A O 1
ATOM 1530 N N . ASN A 1 192 ? 0.192 -10.435 12.643 1.00 81.25 192 ASN A N 1
ATOM 1531 C CA . ASN A 1 192 ? 1.238 -10.766 11.671 1.00 81.25 192 ASN A CA 1
ATOM 1532 C C . ASN A 1 192 ? 1.402 -9.703 10.571 1.00 81.25 192 ASN A C 1
ATOM 1534 O O . ASN A 1 192 ? 1.786 -10.012 9.449 1.00 81.25 192 ASN A O 1
ATOM 1538 N N . ILE A 1 193 ? 1.130 -8.442 10.910 1.00 76.31 193 ILE A N 1
ATOM 1539 C CA . ILE A 1 193 ? 1.301 -7.266 10.039 1.00 76.31 193 ILE A CA 1
ATOM 1540 C C . ILE A 1 193 ? 2.643 -6.584 10.348 1.00 76.31 193 ILE A C 1
ATOM 1542 O O . ILE A 1 193 ? 2.952 -5.489 9.881 1.00 76.31 193 ILE A O 1
ATOM 1546 N N . THR A 1 194 ? 3.502 -7.253 11.122 1.00 54.56 194 THR A N 1
ATOM 1547 C CA . THR A 1 194 ? 4.899 -6.860 11.241 1.00 54.56 194 THR A CA 1
ATOM 1548 C C . THR A 1 194 ? 5.641 -7.185 9.969 1.00 54.56 194 THR A C 1
ATOM 1550 O O . THR A 1 194 ? 6.040 -8.320 9.733 1.00 54.56 194 THR A O 1
ATOM 1553 N N . ASP A 1 195 ? 5.968 -6.140 9.236 1.00 49.34 195 ASP A N 1
ATOM 1554 C CA . ASP A 1 195 ? 7.206 -6.137 8.494 1.00 49.34 195 ASP A CA 1
ATOM 1555 C C . ASP A 1 195 ? 7.945 -4.861 8.896 1.00 49.34 195 ASP A C 1
ATOM 1557 O O . ASP A 1 195 ? 7.714 -3.778 8.366 1.00 49.34 195 ASP A O 1
ATOM 1561 N N . LYS A 1 196 ? 8.922 -5.000 9.803 1.00 41.81 196 LYS A N 1
ATOM 1562 C CA . LYS A 1 196 ? 10.041 -4.041 9.924 1.00 41.81 196 LYS A CA 1
ATOM 1563 C C . LYS A 1 196 ? 10.750 -3.802 8.570 1.00 41.81 196 LYS A C 1
ATOM 1565 O O . LYS A 1 196 ? 11.634 -2.966 8.492 1.00 41.81 196 LYS A O 1
ATOM 1570 N N . ASN A 1 197 ? 10.364 -4.544 7.529 1.00 41.38 197 ASN A N 1
ATOM 1571 C CA . ASN A 1 197 ? 10.887 -4.543 6.175 1.00 41.38 197 ASN A CA 1
ATOM 1572 C C . ASN A 1 197 ? 9.863 -4.133 5.094 1.00 41.38 197 ASN A C 1
ATOM 1574 O O . ASN A 1 197 ? 10.129 -4.369 3.917 1.00 41.38 197 ASN A O 1
ATOM 1578 N N . TYR A 1 198 ? 8.724 -3.509 5.438 1.00 40.50 198 TYR A N 1
ATOM 1579 C CA . TYR A 1 198 ? 7.757 -3.022 4.429 1.00 40.50 198 TYR A CA 1
ATOM 1580 C C . TYR A 1 198 ? 8.409 -2.097 3.385 1.00 40.50 198 TYR A C 1
ATOM 1582 O O . TYR A 1 198 ? 7.970 -2.032 2.239 1.00 40.50 198 TYR A O 1
ATOM 1590 N N . LEU A 1 199 ? 9.482 -1.410 3.777 1.00 38.28 199 LEU A N 1
ATOM 1591 C CA . LEU A 1 199 ? 10.187 -0.432 2.953 1.00 38.28 199 LEU A CA 1
ATOM 1592 C C . LEU A 1 199 ? 11.480 -0.982 2.343 1.00 38.28 199 LEU A C 1
ATOM 1594 O O . LEU A 1 199 ? 11.809 -0.645 1.211 1.00 38.28 199 LEU A O 1
ATOM 1598 N N . SER A 1 200 ? 12.153 -1.923 3.011 1.00 41.41 200 SER A N 1
ATOM 1599 C CA . SER A 1 200 ? 13.372 -2.559 2.491 1.00 41.41 200 SER A CA 1
ATOM 1600 C C . SER A 1 200 ? 13.112 -3.654 1.447 1.00 41.41 200 SER A C 1
ATOM 1602 O O . SER A 1 200 ? 14.018 -3.985 0.687 1.00 41.41 200 SER A O 1
ATOM 1604 N N . LYS A 1 201 ? 11.895 -4.220 1.379 1.00 44.19 201 LYS A N 1
ATOM 1605 C CA . LYS A 1 201 ? 11.528 -5.233 0.366 1.00 44.19 201 LYS A CA 1
ATOM 1606 C C . LYS A 1 201 ? 11.144 -4.648 -0.996 1.00 44.19 201 LYS A C 1
ATOM 1608 O O . LYS A 1 201 ? 11.273 -5.353 -1.993 1.00 44.19 201 LYS A O 1
ATOM 1613 N N . ASN A 1 202 ? 10.665 -3.404 -1.033 1.00 40.97 202 ASN A N 1
ATOM 1614 C CA . ASN A 1 202 ? 10.058 -2.798 -2.228 1.00 40.97 202 ASN A CA 1
ATOM 1615 C C . ASN A 1 202 ? 10.864 -1.618 -2.791 1.00 40.97 202 ASN A C 1
ATOM 1617 O O . ASN A 1 202 ? 10.519 -1.081 -3.839 1.00 40.97 202 ASN A O 1
ATOM 1621 N N . ILE A 1 203 ? 11.938 -1.218 -2.107 1.00 41.78 203 ILE A N 1
ATOM 1622 C CA . ILE A 1 203 ? 12.900 -0.246 -2.613 1.00 41.78 203 ILE A CA 1
ATOM 1623 C C . ILE A 1 203 ? 14.098 -1.029 -3.161 1.00 41.78 203 ILE A C 1
ATOM 1625 O O . ILE A 1 203 ? 14.753 -1.741 -2.394 1.00 41.78 203 ILE A O 1
ATOM 1629 N N . PRO A 1 204 ? 14.410 -0.933 -4.466 1.00 42.47 204 PRO A N 1
ATOM 1630 C CA . PRO A 1 204 ? 15.614 -1.545 -4.993 1.00 42.47 204 PRO A CA 1
ATOM 1631 C C . PRO A 1 204 ? 16.810 -0.911 -4.285 1.00 42.47 204 PRO A C 1
ATOM 1633 O O . PRO A 1 204 ? 16.942 0.309 -4.248 1.00 42.47 204 PRO A O 1
ATOM 1636 N N . ASN A 1 205 ? 17.694 -1.740 -3.736 1.00 37.03 205 ASN A N 1
ATOM 1637 C CA . ASN A 1 205 ? 19.059 -1.305 -3.495 1.00 37.0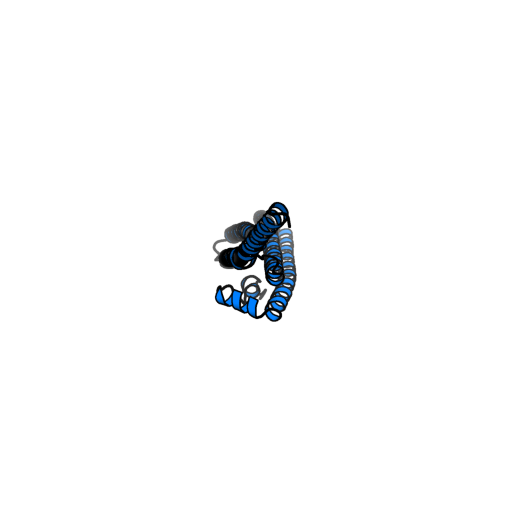3 205 ASN A CA 1
ATOM 1638 C C . ASN A 1 205 ? 19.675 -1.091 -4.888 1.00 37.03 205 ASN A C 1
ATOM 1640 O O . ASN A 1 205 ? 19.823 -2.079 -5.615 1.00 37.03 205 ASN A O 1
ATOM 1644 N N . PRO A 1 206 ? 20.000 0.148 -5.302 1.00 34.91 206 PRO A N 1
ATOM 1645 C CA . PRO A 1 206 ? 20.618 0.413 -6.591 1.00 34.91 206 PRO A CA 1
ATOM 1646 C C . PRO A 1 206 ? 22.101 0.041 -6.495 1.00 34.91 206 PRO A C 1
ATOM 1648 O O . PRO A 1 206 ? 22.984 0.882 -6.619 1.00 34.91 206 PRO A O 1
ATOM 1651 N N . SER A 1 207 ? 22.393 -1.221 -6.193 1.00 26.73 207 SER A N 1
ATOM 1652 C CA . SER A 1 207 ? 23.738 -1.754 -6.350 1.00 26.73 207 SER A CA 1
ATOM 1653 C C . SER A 1 207 ? 23.913 -2.077 -7.829 1.00 26.73 207 SER A C 1
ATOM 1655 O O . SER A 1 207 ? 23.589 -3.175 -8.278 1.00 26.73 207 SER A O 1
ATOM 1657 N N . ILE A 1 208 ? 24.335 -1.052 -8.572 1.00 29.20 208 ILE A N 1
ATOM 1658 C CA . ILE A 1 208 ? 25.070 -1.189 -9.833 1.00 29.20 208 ILE A CA 1
ATOM 1659 C C . ILE A 1 208 ? 26.497 -1.611 -9.482 1.00 29.20 208 ILE A C 1
ATOM 1661 O O . ILE A 1 208 ? 27.066 -0.994 -8.550 1.00 29.20 208 ILE A O 1
#

Mean predicted aligned error: 10.12 Å

pLDDT: mean 79.37, std 15.99, range [26.73, 96.75]

Radius of gyration: 26.95 Å; Cα contacts (8 Å, |Δi|>4): 155; chains: 1; bounding box: 79×31×83 Å

Solvent-accessible surface area (backbone atoms only — not comparable to full-atom values): 11070 Å² total; per-residue (Å²): 133,62,68,68,69,53,54,51,55,52,51,52,52,51,52,54,51,51,51,52,48,53,51,44,47,41,63,72,49,49,49,55,51,52,53,51,52,27,49,51,50,28,54,51,32,52,50,56,42,54,53,48,51,51,56,38,43,50,27,54,54,52,43,75,63,61,77,84,83,43,73,67,62,43,44,53,49,31,35,51,26,26,51,51,32,29,55,47,30,51,56,37,48,54,43,44,59,57,26,51,72,30,36,79,86,36,62,70,55,41,52,51,43,51,49,52,44,53,50,38,49,53,53,26,53,49,22,53,53,47,32,53,46,42,54,53,39,52,52,24,61,77,67,65,36,63,68,57,39,52,53,43,54,52,47,53,53,49,53,51,53,54,47,49,57,55,48,49,55,47,48,54,53,52,52,50,54,36,68,79,33,55,73,58,41,49,52,36,43,78,69,69,64,64,52,101,44,72,63,69,72,70,46,81,78,87,80,123

Nearest PDB structures (foldseek):
  1sum-assembly1_B  TM=4.651E-01  e=1.692E-01  Thermotoga maritima
  8w6f-assembly1_A  TM=6.456E-01  e=3.647E+00  artificial sequences
  8w6e-assembly1_A  TM=5.240E-01  e=2.152E+00  artificial sequences

Secondary structure (DSSP, 8-state):
--HHHHHHHHHHHHHHHHHHHHHHHIIIIIHHHHHHHHHHHHHHHHHHHHHHHHHHHHHHHHHH---SS-HHHHHHHHHHHHHHHHHHHHHHHHHHHHHHTTSTT-HHHHHHHHHHHHHHHHHHHHHHHHHHHHHHHHHHHHTT-HHHHHHHHHHHHHHHHHHHHHHHHHHHHHHHHHHH-HHHHHHHHHTT---TTTTTTTS-----

Foldseek 3Di:
DDPVVVVVVVVVVVVVVVVVVVVVCCVPPVVVVLLVVLVVLLLVLLLVLLVLLVVLLVLLVQLPPPPDPDPLVSLVSNLVSLVSNLVSLVVSLVSLVVSLVSCVPVPLSNLLSVLVNQLSVLSNVLSVLSSVLSVQLSVCVVVVVVVSNVVSVVVNVVSLVVSLVSNVVSLVSNVVSCVVPVVVVVVCVVSVVDDPCSNVSNRDPPPD

Sequence (208 aa):
MNEDDIMDKKKIAIIIVILAILLGVYQFVYVPYQNEQANLHYNEGLKNVSAIDNEISDSFKNSFNVTTSNVSGGIESTIQSFKNMEEKSDQKLEILNKTRSFTNGNKTKEQYIDYQIESTQIQKDMASEIVKDYEELNDAFKSADFNKIMNISTQIQTTVNSTIEKMKSIEDKLSTLLNENPGFNQTLQDLNITDKNYLSKNIPNPSI